Protein AF-A0A2G6IZE5-F1 (afdb_monomer)

Nearest PDB structures (foldseek):
  7wzb-assembly1_A  TM=4.794E-01  e=9.024E-01  Salmonella enterica subsp. enterica serovar Typhimurium str. LT2
  4ld0-assembly1_B  TM=4.954E-01  e=7.744E-01  Thermus thermophilus HB8
  6s16-assembly1_A  TM=3.828E-01  e=6.645E-01  Thermus thermophilus HB8
  5nnp-assembly2_E  TM=2.409E-01  e=1.939E+00  Thermochaetoides thermophila DSM 1495
  7kdt-assembly1_A  TM=2.427E-01  e=2.771E+00  Homo sapiens

pLDDT: mean 85.25, std 12.22, range [47.97, 98.69]

Secondary structure (DSSP, 8-state):
---TT--S---SHHHHHHHHHHHTT-----GGGHHHH-TTHHHHHH--PPPPPPSSEEEEE---EEEEETTEE--HHHHHHHTHHHHTSHHHHHHHHHHHHHT-HHHHHHHHHHHS-SSHHHHHHHHHHTTEEEEE--HHHHHHHHHHHHHHHSSEEEEEPP--B-TTS-B-HHHHHHHHHHHHHHHHHT-EEE-THHHHHHH-HHHHB-TT-TTS--B-HHHHHHHHHHHIIIIIHHHHHHHHHH-TTTHIIIIIHHHHHHHHHS--HHHHHHHHHHHHHHHHH-TT-HHHHHHHHHHHHHTT-HHHHHHHHHHHHHHS-HHHHHHH-TTGGG-TTHHHHHHHHHHHHTS-THHHHHHHH-

Solvent-accessible surface area (backbone atoms only — not comparable to full-atom values): 20352 Å² total; per-residue (Å²): 134,94,57,86,79,60,59,62,88,46,45,23,47,64,41,45,41,51,48,51,33,39,53,73,67,77,46,81,81,56,78,89,48,36,68,26,53,24,89,46,46,73,65,48,72,69,50,86,68,78,68,77,84,60,88,62,43,81,46,53,45,67,40,45,70,45,37,28,44,86,88,39,63,38,40,68,69,36,43,44,62,76,42,35,86,58,48,72,38,67,68,52,39,53,49,52,54,52,33,20,49,66,68,40,47,64,64,34,38,55,50,31,61,71,77,39,45,93,44,73,68,36,42,54,52,36,67,53,55,32,48,37,34,35,46,73,60,51,50,67,56,47,31,53,31,50,51,53,41,36,75,72,62,51,49,52,43,36,31,41,62,60,73,52,58,49,101,85,66,46,64,46,65,72,55,49,52,40,49,52,36,53,51,53,29,26,63,75,72,72,49,54,69,48,64,50,39,65,60,30,65,73,70,30,57,80,62,28,30,41,96,80,44,96,73,71,75,43,63,26,70,73,36,50,51,52,53,51,54,52,43,36,75,74,54,49,47,64,50,53,53,51,49,40,74,74,36,84,73,63,34,56,70,71,48,49,48,58,49,52,52,56,45,67,75,59,79,41,75,67,58,52,54,49,54,49,52,54,51,54,56,48,39,74,78,44,75,64,45,56,65,61,29,49,51,48,26,54,51,22,55,75,71,67,35,65,67,55,24,51,47,24,47,51,53,31,48,71,55,33,60,69,74,48,57,72,71,71,40,78,68,61,75,68,44,91,60,44,69,62,54,52,52,52,49,54,60,38,72,76,41,62,74,72,47,55,58,52,61,76,73,106

Foldseek 3Di:
DDCLQPQDADQALQLVLQSLCVLVVNDDDDPVQPLFNHPCVVVNVVPPDRRDADLEAEHEHEFQKFKDFPNHTGHPVSLCVVPVVQCVDVVSVVVLQVCLAVVPLPVLLVVLVVPQPPDPVSVVNSVRSSRMHIYGHALVNLLVSVVSCCVRRPHYEYEYEAQDADPVRHTPVRSVNSVVSNVVSCVVVVHHYDYCHVVCVVCDLPQQFPPPPPPSGHGDPVNVVVVVVVCCVRGVLVSLLVCCLVPPPCSCVVPLLVQLVVCLVPPDPVSLVSNVVSLVSVCVRVVLDLSSLVSQLSSCVSVVPVLSNLLSVLSNCVSDPVVCVVVVDPVCVVPPCNVVSVVVSVVQVVPDPVSSVVSNVD

Mean predicted aligned error: 9.71 Å

Radius of gyration: 27.82 Å; Cα contacts (8 Å, |Δi|>4): 388; chains: 1; bounding box: 70×45×81 Å

Structure (mmCIF, N/CA/C/O backbone):
data_AF-A0A2G6IZE5-F1
#
_entry.id   AF-A0A2G6IZE5-F1
#
loop_
_atom_site.group_PDB
_atom_site.id
_atom_site.type_symbol
_atom_site.label_atom_id
_atom_site.label_alt_id
_atom_site.label_comp_id
_atom_site.label_asym_id
_atom_site.label_entity_id
_atom_site.label_seq_id
_atom_site.pdbx_PDB_ins_code
_atom_site.Cartn_x
_atom_site.Cartn_y
_atom_site.Cartn_z
_atom_site.occupancy
_atom_site.B_iso_or_equiv
_atom_site.auth_seq_id
_atom_site.auth_comp_id
_atom_site.auth_asym_id
_atom_site.auth_atom_id
_atom_site.pdbx_PDB_model_num
ATOM 1 N N . MET A 1 1 ? 2.522 -1.160 12.644 1.00 73.12 1 MET A N 1
ATOM 2 C CA . MET A 1 1 ? 2.453 -1.726 11.278 1.00 73.12 1 MET A CA 1
ATOM 3 C C . MET A 1 1 ? 3.384 -2.936 11.186 1.00 73.12 1 MET A C 1
ATOM 5 O O . MET A 1 1 ? 4.518 -2.838 11.646 1.00 73.12 1 MET A O 1
ATOM 9 N N . ASN A 1 2 ? 2.915 -4.081 10.675 1.00 80.69 2 ASN A N 1
ATOM 10 C CA . ASN A 1 2 ? 3.736 -5.292 10.528 1.00 80.69 2 ASN A CA 1
ATOM 11 C C . ASN A 1 2 ? 4.605 -5.198 9.261 1.00 80.69 2 ASN A C 1
ATOM 13 O O . ASN A 1 2 ? 4.101 -5.348 8.156 1.00 80.69 2 ASN A O 1
ATOM 17 N N . MET A 1 3 ? 5.909 -4.956 9.427 1.00 84.56 3 MET A N 1
ATOM 18 C CA . MET A 1 3 ? 6.855 -4.787 8.310 1.00 84.56 3 MET A CA 1
ATOM 19 C C . MET A 1 3 ? 7.919 -5.891 8.233 1.00 84.56 3 MET A C 1
ATOM 21 O O . MET A 1 3 ? 8.857 -5.773 7.448 1.00 84.56 3 MET A O 1
ATOM 25 N N . LYS A 1 4 ? 7.815 -6.953 9.045 1.00 81.69 4 LYS A N 1
ATOM 26 C CA . LYS A 1 4 ? 8.909 -7.925 9.237 1.00 81.69 4 LYS A CA 1
ATOM 27 C C . L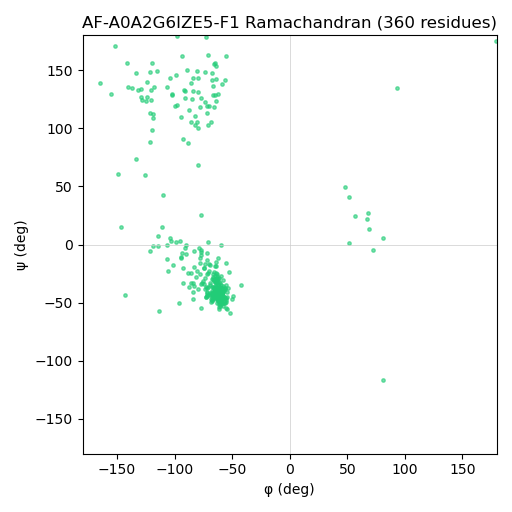YS A 1 4 ? 9.355 -8.603 7.941 1.00 81.69 4 LYS A C 1
ATOM 29 O O . LYS A 1 4 ? 10.548 -8.730 7.717 1.00 81.69 4 LYS A O 1
ATOM 34 N N . ARG A 1 5 ? 8.409 -8.989 7.078 1.00 84.94 5 ARG A N 1
ATOM 35 C CA . ARG A 1 5 ? 8.685 -9.677 5.802 1.00 84.94 5 ARG A CA 1
ATOM 36 C C . ARG A 1 5 ? 8.392 -8.840 4.559 1.00 84.94 5 ARG A C 1
ATOM 38 O O . ARG A 1 5 ? 8.340 -9.356 3.448 1.00 84.94 5 ARG A O 1
ATOM 45 N N . VAL A 1 6 ? 8.235 -7.532 4.726 1.00 87.81 6 VAL A N 1
ATOM 46 C CA . VAL A 1 6 ? 8.063 -6.608 3.604 1.00 87.81 6 VAL A CA 1
ATOM 47 C C . VAL A 1 6 ? 9.441 -6.264 3.041 1.00 87.81 6 VAL A C 1
ATOM 49 O O . VAL A 1 6 ? 10.221 -5.571 3.694 1.00 87.81 6 VAL A O 1
ATOM 52 N N . TYR A 1 7 ? 9.754 -6.739 1.828 1.00 86.19 7 TYR A N 1
ATOM 53 C CA . TYR A 1 7 ? 11.072 -6.498 1.229 1.00 86.19 7 TYR A CA 1
ATOM 54 C C . TYR A 1 7 ? 11.254 -5.103 0.641 1.00 86.19 7 TYR A C 1
ATOM 56 O O . TYR A 1 7 ? 12.383 -4.675 0.414 1.00 86.19 7 TYR A O 1
ATOM 64 N N . GLY A 1 8 ? 10.187 -4.355 0.419 1.00 83.31 8 GLY A N 1
ATOM 65 C CA . GLY A 1 8 ? 10.275 -2.993 -0.078 1.00 83.31 8 GLY A CA 1
ATOM 66 C C . GLY A 1 8 ? 8.897 -2.389 -0.262 1.00 83.31 8 GLY A C 1
ATOM 67 O O . GLY A 1 8 ? 7.883 -3.058 -0.078 1.00 83.31 8 GLY A O 1
ATOM 68 N N . TYR A 1 9 ? 8.873 -1.113 -0.626 1.00 83.44 9 TYR A N 1
ATOM 69 C CA . TYR A 1 9 ? 7.649 -0.458 -1.068 1.00 83.44 9 TYR A CA 1
ATOM 70 C C . TYR A 1 9 ? 7.359 -0.878 -2.502 1.00 83.44 9 TYR A C 1
ATOM 72 O O . TYR A 1 9 ? 8.233 -0.748 -3.359 1.00 83.44 9 TYR A O 1
ATOM 80 N N . SER A 1 10 ? 6.160 -1.392 -2.754 1.00 88.75 10 SER A N 1
ATOM 81 C CA . SER A 1 10 ? 5.686 -1.656 -4.110 1.00 88.75 10 SER A CA 1
ATOM 82 C C . SER A 1 10 ? 5.062 -0.386 -4.682 1.00 88.75 10 SER A C 1
ATOM 84 O O . SER A 1 10 ? 4.377 0.345 -3.976 1.00 88.75 10 SER A O 1
ATOM 86 N N . HIS A 1 11 ? 5.332 -0.104 -5.954 1.00 90.12 11 HIS A N 1
ATOM 87 C CA . HIS A 1 11 ? 4.756 1.044 -6.660 1.00 90.12 11 HIS A CA 1
ATOM 88 C C . HIS A 1 11 ? 3.666 0.618 -7.643 1.00 90.12 11 HIS A C 1
ATOM 90 O O . HIS A 1 11 ? 2.827 1.426 -8.038 1.00 90.12 11 HIS A O 1
ATOM 96 N N . THR A 1 12 ? 3.695 -0.638 -8.087 1.00 96.50 12 THR A N 1
ATOM 97 C CA . THR A 1 12 ? 2.746 -1.190 -9.058 1.00 96.50 12 THR A CA 1
ATOM 98 C C . THR A 1 12 ? 1.988 -2.365 -8.452 1.00 96.50 12 THR A C 1
ATOM 100 O O . THR A 1 12 ? 2.497 -3.055 -7.568 1.00 96.50 12 THR A O 1
ATOM 103 N N . SER A 1 13 ? 0.801 -2.648 -8.987 1.00 97.81 13 SER A N 1
ATOM 104 C CA . SER A 1 13 ? 0.007 -3.823 -8.609 1.00 97.81 13 SER A CA 1
ATOM 105 C C . SER A 1 13 ? 0.782 -5.141 -8.782 1.00 97.81 13 SER A C 1
ATOM 107 O O . SER A 1 13 ? 0.728 -6.011 -7.917 1.00 97.81 13 SER A O 1
ATOM 109 N N . ALA A 1 14 ? 1.588 -5.257 -9.841 1.00 97.69 14 ALA A N 1
ATOM 110 C CA . ALA A 1 14 ? 2.407 -6.440 -10.108 1.00 97.69 14 ALA A CA 1
ATOM 111 C C . ALA A 1 14 ? 3.528 -6.633 -9.071 1.00 97.69 14 ALA A C 1
ATOM 113 O O . ALA A 1 14 ? 3.776 -7.755 -8.631 1.00 97.69 14 ALA A O 1
ATOM 114 N N . GLU A 1 15 ? 4.178 -5.546 -8.635 1.00 96.94 15 GLU A N 1
ATOM 115 C CA . GLU A 1 15 ? 5.160 -5.601 -7.543 1.00 96.94 15 GLU A CA 1
ATOM 116 C C . GLU A 1 15 ? 4.506 -6.054 -6.231 1.00 96.94 15 GLU A C 1
ATOM 118 O O . GLU A 1 15 ? 5.091 -6.866 -5.510 1.00 96.94 15 GLU A O 1
ATOM 123 N N . ALA A 1 16 ? 3.289 -5.578 -5.943 1.00 97.19 16 ALA A N 1
ATOM 124 C CA . ALA A 1 16 ? 2.530 -5.993 -4.767 1.00 97.19 16 ALA A CA 1
ATOM 125 C C . ALA A 1 16 ? 2.165 -7.486 -4.822 1.00 97.19 16 ALA A C 1
ATOM 127 O O . ALA A 1 16 ? 2.356 -8.203 -3.841 1.00 97.19 16 ALA A O 1
ATOM 128 N N . VAL A 1 17 ? 1.720 -7.992 -5.979 1.00 98.00 17 VAL A N 1
ATOM 129 C CA . VAL A 1 17 ? 1.449 -9.426 -6.186 1.00 98.00 17 VAL A CA 1
ATOM 130 C C . VAL A 1 17 ? 2.714 -10.266 -6.005 1.00 98.00 17 VAL A C 1
ATOM 132 O O . VAL A 1 17 ? 2.678 -11.314 -5.360 1.00 98.00 17 VAL A O 1
ATOM 135 N N . GLN A 1 18 ? 3.851 -9.823 -6.548 1.00 96.75 18 GLN A N 1
ATOM 136 C CA . GLN A 1 18 ? 5.129 -10.507 -6.342 1.00 96.75 18 GLN A CA 1
ATOM 137 C C . GLN A 1 18 ? 5.500 -10.558 -4.855 1.00 96.75 18 GLN A C 1
ATOM 139 O O . GLN A 1 18 ? 5.961 -11.591 -4.366 1.00 96.75 18 GLN A O 1
ATOM 144 N N . GLN A 1 19 ? 5.249 -9.472 -4.124 1.00 94.69 19 GLN A N 1
ATOM 145 C CA . GLN A 1 19 ? 5.498 -9.421 -2.694 1.00 94.69 19 GLN A CA 1
ATOM 146 C C . GLN A 1 19 ? 4.568 -10.345 -1.907 1.00 94.69 19 GLN A C 1
ATOM 148 O O . GLN A 1 19 ? 5.046 -11.067 -1.039 1.00 94.69 19 GLN A O 1
ATOM 153 N N . MET A 1 20 ? 3.280 -10.409 -2.243 1.00 95.94 20 MET A N 1
ATOM 154 C CA . MET A 1 20 ? 2.357 -11.402 -1.685 1.00 95.94 20 MET A CA 1
ATOM 155 C C . MET A 1 20 ? 2.865 -12.833 -1.917 1.00 95.94 20 MET A C 1
ATOM 157 O O . MET A 1 20 ? 2.926 -13.630 -0.983 1.00 95.94 20 MET A O 1
ATOM 161 N N . ASN A 1 21 ? 3.310 -13.156 -3.135 1.00 95.12 21 ASN A N 1
ATOM 162 C CA . ASN A 1 21 ? 3.858 -14.483 -3.430 1.00 95.12 21 ASN A CA 1
ATOM 163 C C . ASN A 1 21 ? 5.117 -14.782 -2.596 1.00 95.12 21 ASN A C 1
ATOM 165 O O . ASN A 1 21 ? 5.313 -15.921 -2.167 1.00 95.12 21 ASN A O 1
ATOM 169 N N . PHE A 1 22 ? 5.951 -13.772 -2.321 1.00 92.50 22 PHE A N 1
ATOM 170 C CA . PHE A 1 22 ? 7.082 -13.902 -1.398 1.00 92.50 22 PHE A CA 1
ATOM 171 C C . PHE A 1 22 ? 6.632 -14.166 0.044 1.00 92.50 22 PHE A C 1
ATOM 173 O O . PHE A 1 22 ? 7.201 -15.041 0.701 1.00 92.50 22 PHE A O 1
ATOM 180 N N . LEU A 1 23 ? 5.614 -13.449 0.533 1.00 91.44 23 LEU A N 1
ATOM 181 C CA . LEU A 1 23 ? 5.051 -13.667 1.870 1.00 91.44 23 LEU A CA 1
ATOM 182 C C . LEU A 1 23 ? 4.532 -15.104 2.025 1.00 91.44 23 LEU A C 1
ATOM 184 O O . LEU A 1 23 ? 4.768 -15.726 3.056 1.00 91.44 23 LEU A O 1
ATOM 188 N N . HIS A 1 24 ? 3.927 -15.663 0.973 1.00 91.12 24 HIS A N 1
ATOM 189 C CA . HIS A 1 24 ? 3.476 -17.059 0.927 1.00 91.12 24 HIS A CA 1
ATOM 190 C C . HIS A 1 24 ? 4.585 -18.085 0.649 1.00 91.12 24 HIS A C 1
ATOM 192 O O . HIS A 1 24 ? 4.308 -19.279 0.584 1.00 91.12 24 HIS A O 1
ATOM 198 N N . GLY A 1 25 ? 5.830 -17.657 0.419 1.00 89.94 25 GLY A N 1
ATOM 199 C CA . GLY A 1 25 ? 6.934 -18.557 0.067 1.00 89.94 25 GLY A CA 1
ATOM 200 C C . GLY A 1 25 ? 6.820 -19.205 -1.321 1.00 89.94 25 GLY A C 1
ATOM 201 O O . GLY A 1 25 ? 7.566 -20.131 -1.626 1.00 89.94 25 GLY A O 1
ATOM 202 N N . THR A 1 26 ? 5.917 -18.722 -2.179 1.00 92.12 26 THR A N 1
ATOM 203 C CA . THR A 1 26 ? 5.712 -19.231 -3.552 1.00 92.12 26 THR A CA 1
ATOM 204 C C . THR A 1 26 ? 6.577 -18.518 -4.590 1.00 92.12 26 THR A C 1
ATOM 206 O O . THR A 1 26 ? 6.654 -18.947 -5.740 1.00 92.12 26 THR A O 1
ATOM 209 N N . PHE A 1 27 ? 7.262 -17.446 -4.189 1.00 91.38 27 PHE A N 1
ATOM 210 C CA . PHE A 1 27 ? 8.210 -16.721 -5.023 1.00 91.38 27 PHE A CA 1
ATOM 211 C C . PHE A 1 27 ? 9.585 -16.645 -4.361 1.00 91.38 27 PHE A C 1
ATOM 213 O O . PHE A 1 27 ? 9.725 -16.170 -3.232 1.00 91.38 27 PHE A O 1
ATOM 220 N N . LYS A 1 28 ? 10.608 -17.061 -5.115 1.00 88.12 28 LYS A N 1
ATOM 221 C CA . LYS A 1 28 ? 12.018 -16.836 -4.806 1.00 88.12 28 LYS A CA 1
ATOM 222 C C . LYS A 1 28 ? 12.650 -16.068 -5.976 1.00 88.12 28 LYS A C 1
ATOM 224 O O . LYS A 1 28 ? 12.727 -16.623 -7.073 1.00 88.12 28 LYS A O 1
ATOM 229 N N . PRO A 1 29 ? 13.075 -14.814 -5.777 1.00 84.81 29 PRO A N 1
ATOM 230 C CA . PRO A 1 29 ? 13.715 -14.032 -6.820 1.00 84.81 29 PRO A CA 1
ATOM 231 C C . PRO A 1 29 ? 15.065 -14.619 -7.220 1.00 84.81 29 PRO A C 1
ATOM 233 O O . PRO A 1 29 ? 15.732 -15.301 -6.436 1.00 84.81 29 PRO A O 1
ATOM 236 N N . ASN A 1 30 ? 15.466 -14.314 -8.450 1.00 89.50 30 ASN A N 1
ATOM 237 C CA . ASN A 1 30 ? 16.796 -14.637 -8.949 1.00 89.50 30 ASN A CA 1
ATOM 238 C C . ASN A 1 30 ? 17.851 -13.820 -8.175 1.00 89.50 30 ASN A C 1
ATOM 240 O O . ASN A 1 30 ? 17.656 -12.625 -7.939 1.00 89.50 30 ASN A O 1
ATOM 244 N N . GLU A 1 31 ? 18.961 -14.459 -7.787 1.00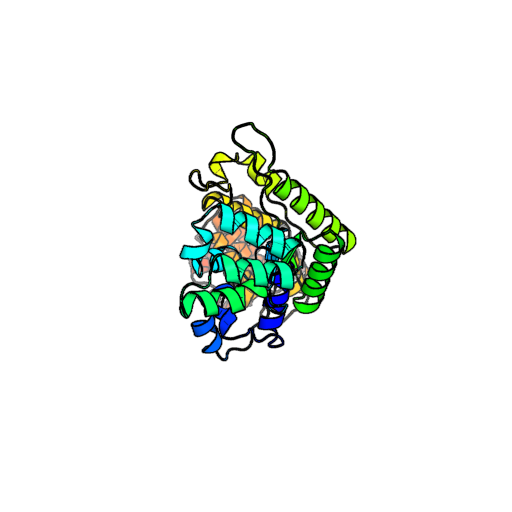 87.81 31 GLU A N 1
ATOM 245 C CA . GLU A 1 31 ? 20.047 -13.840 -7.015 1.00 87.81 31 GLU A CA 1
ATOM 246 C C . GLU A 1 31 ? 20.617 -12.589 -7.700 1.00 87.81 31 GLU A C 1
ATOM 248 O O . GLU A 1 31 ? 20.863 -11.578 -7.036 1.00 87.81 31 GLU A O 1
ATOM 253 N N . ASP A 1 32 ? 20.719 -12.606 -9.031 1.00 87.50 32 ASP A N 1
ATOM 254 C CA . ASP A 1 32 ? 21.217 -11.471 -9.816 1.00 87.50 32 ASP A CA 1
ATOM 255 C C . ASP A 1 32 ? 20.247 -10.277 -9.825 1.00 87.50 32 ASP A C 1
ATOM 257 O O . ASP A 1 32 ? 20.655 -9.129 -10.025 1.00 87.50 32 ASP A O 1
ATOM 261 N N . LEU A 1 33 ? 18.956 -10.525 -9.575 1.00 91.75 33 LEU A N 1
ATOM 262 C CA . LEU A 1 33 ? 17.903 -9.506 -9.576 1.00 91.75 33 LEU A CA 1
ATOM 263 C C . LEU A 1 33 ? 17.623 -8.936 -8.186 1.00 91.75 33 LEU A C 1
ATOM 265 O O . LEU A 1 33 ? 16.960 -7.904 -8.078 1.00 91.75 33 LEU A O 1
ATOM 269 N N . LEU A 1 34 ? 18.161 -9.537 -7.120 1.00 90.19 34 LEU A N 1
ATOM 270 C CA . LEU A 1 34 ? 17.954 -9.072 -5.744 1.00 90.19 34 LEU A CA 1
ATOM 271 C C . LEU A 1 34 ? 18.229 -7.578 -5.561 1.00 90.19 34 LEU A C 1
ATOM 273 O O . LEU A 1 34 ? 17.358 -6.895 -5.017 1.00 90.19 34 LEU A O 1
ATOM 277 N N . PRO A 1 35 ? 19.348 -7.014 -6.066 1.00 90.19 35 PRO A N 1
ATOM 278 C CA . PRO A 1 35 ? 19.626 -5.588 -5.901 1.00 90.19 35 PRO A CA 1
ATOM 279 C C . PRO A 1 35 ? 18.614 -4.680 -6.611 1.00 90.19 35 PRO A C 1
ATOM 281 O O . PRO A 1 35 ? 18.545 -3.489 -6.305 1.00 90.19 35 PRO A O 1
ATOM 284 N N . LEU A 1 36 ? 17.863 -5.227 -7.573 1.00 93.06 36 LEU A N 1
ATOM 285 C CA . LEU A 1 36 ? 16.845 -4.534 -8.361 1.00 93.06 36 LEU A CA 1
ATOM 286 C C . LEU A 1 36 ? 15.443 -4.664 -7.749 1.00 93.06 36 LEU A C 1
ATOM 288 O O . LEU A 1 36 ? 14.573 -3.853 -8.054 1.00 93.06 36 LEU A O 1
ATOM 292 N N . ILE A 1 37 ? 15.226 -5.661 -6.889 1.00 91.88 37 ILE A N 1
ATOM 293 C CA . ILE A 1 37 ? 13.950 -5.917 -6.208 1.00 91.88 37 ILE A CA 1
ATOM 294 C C . ILE A 1 37 ? 13.954 -5.295 -4.812 1.00 91.88 37 ILE A C 1
ATOM 296 O O . ILE A 1 37 ? 13.026 -4.576 -4.454 1.00 91.88 37 ILE A O 1
ATOM 300 N N . SER A 1 38 ? 14.998 -5.553 -4.018 1.00 88.50 38 SER A N 1
ATOM 301 C CA . SER A 1 38 ? 15.085 -5.080 -2.639 1.00 88.50 38 SER A CA 1
ATOM 302 C C . SER A 1 38 ? 16.530 -4.960 -2.140 1.00 88.50 38 SER A C 1
ATOM 304 O O . SER A 1 38 ? 17.272 -5.943 -2.156 1.00 88.50 38 SER A O 1
ATOM 306 N N . PRO A 1 39 ? 16.927 -3.812 -1.558 1.00 80.00 39 PRO A N 1
ATOM 307 C CA . PRO A 1 39 ? 18.208 -3.685 -0.869 1.00 80.00 39 PRO A CA 1
ATOM 308 C C . PRO A 1 39 ? 18.251 -4.467 0.453 1.00 80.00 39 PRO A C 1
ATOM 310 O O . PRO A 1 39 ? 19.335 -4.702 0.975 1.00 80.00 39 PRO A O 1
ATOM 313 N N . ARG A 1 40 ? 17.095 -4.867 1.000 1.00 79.50 40 ARG A N 1
ATOM 314 C CA . ARG A 1 40 ? 16.964 -5.557 2.294 1.00 79.50 40 ARG A CA 1
ATOM 315 C C . ARG A 1 40 ? 16.907 -7.074 2.165 1.00 79.50 40 ARG A C 1
ATOM 317 O O . ARG A 1 40 ? 16.743 -7.770 3.161 1.00 79.50 40 ARG A O 1
ATOM 324 N N . TRP A 1 41 ? 17.041 -7.602 0.950 1.00 79.31 41 TRP A N 1
ATOM 325 C CA . TRP A 1 41 ? 16.856 -9.026 0.699 1.00 79.31 41 TRP A CA 1
ATOM 326 C C . TRP A 1 41 ? 17.731 -9.923 1.586 1.00 79.31 41 TRP A C 1
ATOM 328 O O . TRP A 1 41 ? 17.259 -10.934 2.096 1.00 79.31 41 TRP A O 1
ATOM 338 N N . GLN A 1 42 ? 18.995 -9.546 1.805 1.00 74.00 42 GLN A N 1
ATOM 339 C CA . GLN A 1 42 ? 19.918 -10.334 2.629 1.00 74.00 42 GLN A CA 1
ATOM 340 C C . GLN A 1 42 ? 19.449 -10.458 4.084 1.00 74.00 42 GLN A C 1
ATOM 342 O O . GLN A 1 42 ? 19.553 -11.540 4.654 1.00 74.00 42 GLN A O 1
ATOM 347 N N . GLU A 1 43 ? 18.902 -9.386 4.662 1.00 76.00 43 GLU A N 1
ATOM 348 C CA . GLU A 1 43 ? 18.340 -9.394 6.020 1.00 76.00 43 GLU A CA 1
ATOM 349 C C . GLU A 1 43 ? 17.120 -10.320 6.095 1.00 76.00 43 GLU A C 1
ATOM 351 O O . GLU A 1 43 ? 16.979 -11.107 7.026 1.00 76.00 43 GLU A O 1
ATOM 356 N N . LEU A 1 44 ? 16.264 -10.264 5.075 1.00 75.00 44 LEU A N 1
ATOM 357 C CA . LEU A 1 44 ? 14.996 -10.992 5.032 1.00 75.00 44 LEU A CA 1
ATOM 358 C C . LEU A 1 44 ? 15.175 -12.482 4.766 1.00 75.00 44 LEU A C 1
ATOM 360 O O . LEU A 1 44 ? 14.434 -13.289 5.306 1.00 75.00 44 LEU A O 1
ATOM 364 N N . ASN A 1 45 ? 16.170 -12.859 3.964 1.00 69.50 45 ASN A N 1
ATOM 365 C CA . ASN A 1 45 ? 16.470 -14.262 3.688 1.00 69.50 45 ASN A CA 1
ATOM 366 C C . ASN A 1 45 ? 17.152 -14.967 4.876 1.00 69.50 45 ASN A C 1
ATOM 368 O O . ASN A 1 45 ? 17.149 -16.190 4.951 1.00 69.50 45 ASN A O 1
ATOM 372 N N . GLN A 1 46 ? 17.760 -14.211 5.797 1.00 66.38 46 GLN A N 1
ATOM 373 C CA . GLN A 1 46 ? 18.310 -14.758 7.044 1.00 66.38 46 GLN A CA 1
ATOM 374 C C . GLN A 1 46 ? 17.228 -14.962 8.111 1.00 66.38 46 GLN A C 1
ATOM 376 O O . GLN A 1 46 ? 17.396 -15.784 9.012 1.00 66.38 46 GLN A O 1
ATOM 381 N N . GLN A 1 47 ? 16.116 -14.233 8.004 1.00 66.81 47 GLN A N 1
ATOM 382 C CA . GLN A 1 47 ? 14.943 -14.419 8.845 1.00 66.81 47 GLN A CA 1
ATOM 383 C C . GLN A 1 47 ? 14.145 -15.610 8.316 1.00 66.81 47 GLN A C 1
ATOM 385 O O . GLN A 1 47 ? 13.384 -15.499 7.361 1.00 66.81 47 GLN A O 1
ATOM 390 N N . ASN A 1 48 ? 14.310 -16.767 8.955 1.00 62.50 48 ASN A N 1
ATOM 391 C CA . ASN A 1 48 ? 13.555 -17.981 8.634 1.00 62.50 48 ASN A CA 1
ATOM 392 C C . ASN A 1 48 ? 12.118 -17.945 9.200 1.00 62.50 48 ASN A C 1
ATOM 394 O O . ASN A 1 48 ? 11.538 -18.985 9.504 1.00 62.50 48 ASN A O 1
ATOM 398 N N . ASP A 1 49 ? 11.575 -16.744 9.403 1.00 69.75 49 ASP A N 1
ATOM 399 C CA . ASP A 1 49 ? 10.277 -16.529 10.024 1.00 69.75 49 ASP A CA 1
ATOM 400 C C . ASP A 1 49 ? 9.174 -16.782 8.988 1.00 69.75 49 ASP A C 1
ATOM 402 O O . ASP A 1 49 ? 9.196 -16.254 7.870 1.00 69.75 49 ASP A O 1
ATOM 406 N N . GLU A 1 50 ? 8.168 -17.572 9.351 1.00 79.56 50 GLU A N 1
ATOM 407 C CA . GLU A 1 50 ? 6.927 -17.625 8.582 1.00 79.56 50 GLU A CA 1
ATOM 408 C C . GLU A 1 50 ? 6.230 -16.260 8.643 1.00 79.56 50 GLU A C 1
ATOM 410 O O . GLU A 1 50 ? 6.268 -15.556 9.657 1.00 79.56 50 GLU A O 1
ATOM 415 N N . HIS A 1 51 ? 5.622 -15.844 7.529 1.00 86.44 51 HIS A N 1
ATOM 416 C CA . HIS A 1 51 ? 4.857 -14.602 7.514 1.00 86.44 51 HIS A CA 1
ATOM 417 C C . HIS A 1 51 ? 3.641 -14.748 8.427 1.00 86.44 51 HIS A C 1
ATOM 419 O O . HIS A 1 51 ? 2.780 -15.587 8.183 1.00 86.44 51 HIS A O 1
ATOM 425 N N . THR A 1 52 ? 3.565 -13.923 9.471 1.00 86.31 52 THR A N 1
ATOM 426 C CA . THR A 1 52 ? 2.360 -13.811 10.296 1.00 86.31 52 THR A CA 1
ATOM 427 C C . THR A 1 52 ? 1.340 -12.946 9.558 1.00 86.31 52 THR A C 1
ATOM 429 O O . THR A 1 52 ? 1.644 -11.769 9.319 1.00 86.31 52 THR A O 1
ATOM 432 N N . PRO A 1 53 ? 0.152 -13.479 9.212 1.00 87.25 53 PRO A N 1
ATOM 433 C CA . PRO A 1 53 ? -0.871 -12.701 8.534 1.00 87.25 53 PRO A CA 1
ATOM 434 C C . PRO A 1 53 ? -1.243 -11.439 9.313 1.00 87.25 53 PRO A C 1
ATOM 436 O O . PRO A 1 53 ? -1.297 -11.447 10.543 1.00 87.25 53 PRO A O 1
ATOM 439 N N . SER A 1 54 ? -1.470 -10.349 8.589 1.00 87.69 54 SER A N 1
ATOM 440 C CA . SER A 1 54 ? -2.033 -9.123 9.150 1.00 87.69 54 SER A CA 1
ATOM 441 C C . SER A 1 54 ? -3.554 -9.157 9.078 1.00 87.69 54 SER A C 1
ATOM 443 O O . SER A 1 54 ? -4.104 -9.736 8.147 1.00 87.69 54 SER A O 1
ATOM 445 N N . ASP A 1 55 ? -4.213 -8.493 10.030 1.00 84.38 55 ASP A N 1
ATOM 446 C CA . ASP A 1 55 ? -5.674 -8.337 10.023 1.00 84.38 55 ASP A CA 1
ATOM 447 C C . ASP A 1 55 ? -6.142 -7.488 8.830 1.00 84.38 55 ASP A C 1
ATOM 449 O O . ASP A 1 55 ? -7.222 -7.707 8.298 1.00 84.38 55 ASP A O 1
ATOM 453 N N . VAL A 1 56 ? -5.304 -6.536 8.394 1.00 89.06 56 VAL A N 1
ATOM 454 C CA . VAL A 1 56 ? -5.499 -5.710 7.194 1.00 89.06 56 VAL A CA 1
ATOM 455 C C . VAL A 1 56 ? -4.164 -5.515 6.488 1.00 89.06 56 VAL A C 1
ATOM 457 O O . VAL A 1 56 ? -3.159 -5.179 7.124 1.00 89.06 56 VAL A O 1
ATOM 460 N N . TYR A 1 57 ? -4.159 -5.652 5.166 1.00 93.00 57 TYR A N 1
ATOM 461 C CA . TYR A 1 57 ? -3.041 -5.254 4.316 1.00 93.00 57 TYR A CA 1
ATOM 462 C C . TYR A 1 57 ? -3.352 -3.935 3.625 1.00 93.00 57 TYR A C 1
ATOM 464 O O . TYR A 1 57 ? -4.392 -3.784 2.989 1.00 93.00 57 TYR A O 1
ATOM 472 N N . VAL A 1 58 ? -2.425 -2.984 3.708 1.00 94.06 58 VAL A N 1
ATOM 473 C CA . VAL A 1 58 ? -2.513 -1.734 2.950 1.00 94.06 58 VAL A CA 1
ATOM 474 C C . VAL A 1 58 ? -1.614 -1.847 1.728 1.00 94.06 58 VAL A C 1
ATOM 476 O O . VAL A 1 58 ? -0.405 -2.047 1.864 1.00 94.06 58 VAL A O 1
ATOM 479 N N . VAL A 1 59 ? -2.206 -1.735 0.539 1.00 95.81 59 VAL A N 1
ATOM 480 C CA . VAL A 1 59 ? -1.493 -1.848 -0.737 1.00 95.81 59 VAL A CA 1
ATOM 481 C C . VAL A 1 59 ? -1.618 -0.546 -1.511 1.00 95.81 59 VAL A C 1
ATOM 483 O O . VAL A 1 59 ? -2.692 -0.196 -2.001 1.00 95.81 59 VAL A O 1
ATOM 486 N N . GLU A 1 60 ? -0.500 0.157 -1.662 1.00 95.31 60 GLU A N 1
ATOM 487 C CA . GLU A 1 60 ? -0.432 1.343 -2.507 1.00 95.31 60 GLU A CA 1
ATOM 488 C C . GLU A 1 60 ? -0.189 0.961 -3.977 1.00 95.31 60 GLU A C 1
ATOM 490 O O . GLU A 1 60 ? 0.707 0.181 -4.298 1.00 95.31 60 GLU A O 1
ATOM 495 N N . ILE A 1 61 ? -0.971 1.546 -4.889 1.00 96.81 61 ILE A N 1
ATOM 496 C CA . ILE A 1 61 ? -0.755 1.464 -6.338 1.00 96.81 61 ILE A CA 1
ATOM 497 C C . ILE A 1 61 ? -0.555 2.890 -6.865 1.00 96.81 61 ILE A C 1
ATOM 499 O O . ILE A 1 61 ? -1.512 3.630 -7.106 1.00 96.81 61 ILE A O 1
ATOM 503 N N . CYS A 1 62 ? 0.707 3.285 -7.051 1.00 93.25 62 CYS A N 1
ATOM 504 C CA . CYS A 1 62 ? 1.097 4.660 -7.392 1.00 93.25 62 CYS A CA 1
ATOM 505 C C . CYS A 1 62 ? 1.832 4.803 -8.738 1.00 93.25 62 CYS A C 1
ATOM 507 O O . CYS A 1 62 ? 2.125 5.919 -9.173 1.00 93.25 62 CYS A O 1
ATOM 509 N N . SER A 1 63 ? 2.074 3.698 -9.449 1.00 94.25 63 SER A N 1
ATOM 510 C CA . SER A 1 63 ? 2.656 3.669 -10.791 1.00 94.25 63 SER A CA 1
ATOM 511 C C . SER A 1 63 ? 1.934 2.683 -11.715 1.00 94.25 63 SER A C 1
ATOM 513 O O . SER A 1 63 ? 1.701 1.526 -11.372 1.00 94.25 63 SER A O 1
ATOM 515 N N . ALA A 1 64 ? 1.651 3.129 -12.943 1.00 95.06 64 ALA A N 1
ATOM 516 C CA . ALA A 1 64 ? 1.226 2.258 -14.041 1.00 95.06 64 ALA A CA 1
ATOM 517 C C . ALA A 1 64 ? 2.422 1.592 -14.743 1.00 95.06 64 ALA A C 1
ATOM 519 O O . ALA A 1 64 ? 2.263 0.603 -15.456 1.00 95.06 64 ALA A O 1
ATOM 520 N N . LYS A 1 65 ? 3.632 2.135 -14.576 1.00 95.12 65 LYS A N 1
ATOM 521 C CA . LYS A 1 65 ? 4.821 1.692 -15.302 1.00 95.12 65 LYS A CA 1
ATOM 522 C C . LYS A 1 65 ? 5.417 0.468 -14.617 1.00 95.12 65 LYS A C 1
ATOM 524 O O . LYS A 1 65 ? 6.094 0.601 -13.603 1.00 95.12 65 LYS A O 1
ATOM 529 N N . GLN A 1 66 ? 5.182 -0.701 -15.200 1.00 95.75 66 GLN A N 1
ATOM 530 C CA . GLN A 1 66 ? 5.726 -1.977 -14.748 1.00 95.75 66 GLN A CA 1
ATOM 531 C C . GLN A 1 66 ? 7.039 -2.264 -15.475 1.00 95.75 66 GLN A C 1
ATOM 533 O O . GLN A 1 66 ? 7.103 -2.138 -16.700 1.00 95.75 66 GLN A O 1
ATOM 538 N N . ALA A 1 67 ? 8.067 -2.665 -14.732 1.00 96.00 67 ALA A N 1
ATOM 539 C CA . ALA A 1 67 ? 9.334 -3.132 -15.277 1.00 96.00 67 ALA A CA 1
ATOM 540 C C . ALA A 1 67 ? 9.592 -4.566 -14.821 1.00 96.00 67 ALA A C 1
ATOM 542 O O . ALA A 1 67 ? 9.441 -4.876 -13.640 1.00 96.00 67 ALA A O 1
ATOM 543 N N . THR A 1 68 ? 9.977 -5.433 -15.754 1.00 96.75 68 THR A N 1
ATOM 544 C CA . THR A 1 68 ? 10.293 -6.832 -15.458 1.00 96.75 68 THR A CA 1
ATOM 545 C C . THR A 1 68 ? 11.594 -7.263 -16.109 1.00 96.75 68 THR A C 1
ATOM 547 O O . THR A 1 68 ? 11.903 -6.823 -17.215 1.00 96.75 68 THR A O 1
ATOM 550 N N . ILE A 1 69 ? 12.313 -8.164 -15.448 1.00 95.62 69 ILE A N 1
ATOM 551 C CA . ILE A 1 69 ? 13.460 -8.896 -15.992 1.00 95.62 69 ILE A CA 1
ATOM 552 C C . ILE A 1 69 ? 13.204 -10.375 -15.715 1.00 95.62 69 ILE A C 1
ATOM 554 O O . ILE A 1 69 ? 12.886 -10.726 -14.582 1.00 95.62 69 ILE A O 1
ATOM 558 N N . ASP A 1 70 ? 13.267 -11.214 -16.751 1.00 92.38 70 ASP A N 1
ATOM 559 C CA . ASP A 1 70 ? 12.953 -12.651 -16.656 1.00 92.38 70 ASP A CA 1
ATOM 560 C C . ASP A 1 70 ? 11.584 -12.927 -15.990 1.00 92.38 70 ASP A C 1
ATOM 562 O O . ASP A 1 70 ? 11.419 -13.760 -15.103 1.00 92.38 70 ASP A O 1
ATOM 566 N N . GLY A 1 71 ? 10.586 -12.107 -16.340 1.00 93.25 71 GLY A N 1
ATOM 567 C CA . GLY A 1 71 ? 9.237 -12.173 -15.767 1.00 93.25 71 GLY A CA 1
ATOM 568 C C . GLY A 1 71 ? 9.102 -11.680 -14.317 1.00 93.25 71 GLY A C 1
ATOM 569 O O . GLY A 1 71 ? 7.976 -11.580 -13.834 1.00 93.25 71 GLY A O 1
ATOM 570 N N . GLN A 1 72 ? 10.194 -11.321 -13.634 1.00 95.69 72 GLN A N 1
ATOM 571 C CA . GLN A 1 72 ? 10.178 -10.809 -12.258 1.00 95.69 72 GLN A CA 1
ATOM 572 C C . GLN A 1 72 ? 10.074 -9.284 -12.249 1.00 95.69 72 GLN A C 1
ATOM 574 O O . GLN A 1 72 ? 10.821 -8.605 -12.954 1.00 95.69 72 GLN A O 1
ATOM 579 N N . SER A 1 73 ? 9.164 -8.730 -11.448 1.00 96.25 73 SER A N 1
ATOM 580 C CA . SER A 1 73 ? 9.024 -7.286 -11.260 1.00 96.25 73 SER A CA 1
ATOM 581 C C . SER A 1 73 ? 10.251 -6.708 -10.560 1.00 96.25 73 SER A C 1
ATOM 583 O O . SER A 1 73 ? 10.643 -7.183 -9.493 1.00 96.25 73 SER A O 1
ATOM 585 N N . VAL A 1 74 ? 10.825 -5.656 -11.146 1.00 95.31 74 VAL A N 1
ATOM 586 C CA . VAL A 1 74 ? 11.985 -4.923 -10.620 1.00 95.31 74 VAL A CA 1
ATOM 587 C C . VAL A 1 74 ? 11.637 -3.456 -10.397 1.00 95.31 74 VAL A C 1
ATOM 589 O O . VAL A 1 74 ? 10.858 -2.871 -11.150 1.00 95.31 74 VAL A O 1
ATOM 592 N N . GLN A 1 75 ? 12.260 -2.830 -9.400 1.00 93.38 75 GLN A N 1
ATOM 593 C CA . GLN A 1 75 ? 11.994 -1.433 -9.084 1.00 93.38 75 GLN A CA 1
ATOM 594 C C . GLN A 1 75 ? 12.834 -0.501 -9.960 1.00 93.38 75 GLN A C 1
ATOM 596 O O . GLN A 1 75 ? 14.066 -0.571 -9.992 1.00 93.38 75 GLN A O 1
ATOM 601 N N . LEU A 1 76 ? 12.174 0.426 -10.659 1.00 92.06 76 LEU A N 1
ATOM 602 C CA . LEU A 1 76 ? 12.830 1.341 -11.601 1.00 92.06 76 LEU A CA 1
ATOM 603 C C . LEU A 1 76 ? 13.897 2.234 -10.950 1.00 92.06 76 LEU A C 1
ATOM 605 O O . LEU A 1 76 ? 14.928 2.513 -11.563 1.00 92.06 76 LEU A O 1
ATOM 609 N N . ASN A 1 77 ? 13.672 2.684 -9.717 1.00 90.56 77 ASN A N 1
ATOM 610 C CA . ASN A 1 77 ? 14.646 3.468 -8.954 1.00 90.56 77 ASN A CA 1
ATOM 611 C C . ASN A 1 77 ? 15.912 2.646 -8.641 1.00 90.56 77 ASN A C 1
ATOM 613 O O . ASN A 1 77 ? 17.023 3.164 -8.757 1.00 90.56 77 ASN A O 1
ATOM 617 N N . TYR A 1 78 ? 15.771 1.366 -8.294 1.00 93.31 78 TYR A N 1
ATOM 618 C CA . TYR A 1 78 ? 16.896 0.473 -8.023 1.00 93.31 78 TYR A CA 1
ATOM 619 C C . TYR A 1 78 ? 17.621 0.072 -9.302 1.00 93.31 78 TYR A C 1
ATOM 621 O O . TYR A 1 78 ? 18.850 0.091 -9.309 1.00 93.31 78 TYR A O 1
ATOM 629 N N . LEU A 1 79 ? 16.890 -0.157 -10.396 1.00 94.81 79 LEU A N 1
ATOM 630 C CA . LEU A 1 79 ? 17.451 -0.339 -11.735 1.00 94.81 79 LEU A CA 1
ATOM 631 C C . LEU A 1 79 ? 18.343 0.844 -12.126 1.00 94.81 79 LEU A C 1
ATOM 633 O O . LEU A 1 79 ? 19.533 0.670 -12.394 1.00 94.81 79 LEU A O 1
ATOM 637 N N . LYS A 1 80 ? 17.802 2.067 -12.073 1.00 94.38 80 LYS A N 1
ATOM 638 C CA . LYS A 1 80 ? 18.558 3.285 -12.397 1.00 94.38 80 LYS A CA 1
ATOM 639 C C . LYS A 1 80 ? 19.749 3.500 -11.467 1.00 94.38 80 LYS A C 1
ATOM 641 O O . LYS A 1 80 ? 20.804 3.941 -11.910 1.00 94.38 80 LYS A O 1
ATOM 646 N N . ARG A 1 81 ? 19.609 3.175 -10.179 1.00 93.50 81 ARG A N 1
ATOM 647 C CA . ARG A 1 81 ? 20.701 3.286 -9.204 1.00 93.50 81 ARG A CA 1
ATOM 648 C C . ARG A 1 81 ? 21.812 2.265 -9.457 1.00 93.50 81 ARG A C 1
ATOM 650 O O . ARG A 1 81 ? 22.977 2.631 -9.334 1.00 93.50 81 ARG A O 1
ATOM 657 N N . ARG A 1 82 ? 21.469 1.014 -9.783 1.00 93.62 82 ARG A N 1
ATOM 658 C CA . ARG A 1 82 ? 22.424 -0.085 -10.009 1.00 93.62 82 ARG A CA 1
ATOM 659 C C . ARG A 1 82 ? 23.218 0.092 -11.299 1.00 93.62 82 ARG A C 1
ATOM 661 O O . ARG A 1 82 ? 24.403 -0.234 -11.311 1.00 93.62 82 ARG A O 1
ATOM 668 N N . TYR A 1 83 ? 22.587 0.625 -12.342 1.00 95.56 83 TYR A N 1
ATOM 669 C CA . TYR A 1 83 ? 23.207 0.893 -13.643 1.00 95.56 83 TYR A CA 1
ATOM 670 C C . TYR A 1 83 ? 23.361 2.401 -13.879 1.00 95.56 83 TYR A C 1
ATOM 672 O O . TYR A 1 83 ? 23.071 2.913 -14.961 1.00 95.56 83 TYR A O 1
ATOM 680 N N . ARG A 1 84 ? 23.785 3.134 -12.841 1.00 96.06 84 ARG A N 1
ATOM 681 C CA . ARG A 1 84 ? 23.873 4.601 -12.866 1.00 96.06 84 ARG A CA 1
ATOM 682 C C . ARG A 1 84 ? 24.707 5.110 -14.035 1.00 96.06 84 ARG A C 1
ATOM 684 O O . ARG A 1 84 ? 24.272 6.037 -14.701 1.00 96.06 84 ARG A O 1
ATOM 691 N N . ASP A 1 85 ? 25.860 4.499 -14.288 1.00 96.31 85 ASP A N 1
ATOM 692 C CA . ASP A 1 85 ? 26.775 4.945 -15.343 1.00 96.31 85 ASP A CA 1
ATOM 693 C C . ASP A 1 85 ? 26.166 4.800 -16.740 1.00 96.31 85 ASP A C 1
ATOM 695 O O . ASP A 1 85 ? 26.520 5.553 -17.642 1.00 96.31 85 ASP A O 1
ATOM 699 N N . PHE A 1 86 ? 25.238 3.855 -16.920 1.00 97.00 86 PHE A N 1
ATOM 700 C CA . PHE A 1 86 ? 24.472 3.695 -18.151 1.00 97.00 86 PHE A CA 1
ATOM 701 C C . PHE A 1 86 ? 23.366 4.754 -18.244 1.00 97.00 86 PHE A C 1
ATOM 703 O O . PHE A 1 86 ? 23.325 5.520 -19.210 1.00 97.00 86 PHE A O 1
ATOM 710 N N . PHE A 1 87 ? 22.509 4.829 -17.217 1.00 97.12 87 PHE A N 1
ATOM 711 C CA . PHE A 1 87 ? 21.311 5.679 -17.178 1.00 97.12 87 PHE A CA 1
ATOM 712 C C . PHE A 1 87 ? 21.580 7.165 -16.898 1.00 97.12 87 PHE A C 1
ATOM 714 O O . PHE A 1 87 ? 20.654 7.972 -16.968 1.00 97.12 87 PHE A O 1
ATOM 721 N N . SER A 1 88 ? 22.817 7.552 -16.579 1.00 96.19 88 SER A N 1
ATOM 722 C CA . SER A 1 88 ? 23.217 8.959 -16.476 1.00 96.19 88 SER A CA 1
ATOM 723 C C . SER A 1 88 ? 23.252 9.667 -17.832 1.00 96.19 88 SER A C 1
ATOM 725 O O . SER A 1 88 ? 23.233 10.895 -17.867 1.00 96.19 88 SER A O 1
ATOM 727 N N . ASP A 1 89 ? 23.289 8.910 -18.933 1.00 97.12 89 ASP A N 1
ATOM 728 C CA . ASP A 1 89 ? 23.146 9.421 -20.295 1.00 97.12 89 ASP A CA 1
ATOM 729 C C . ASP A 1 89 ? 21.650 9.476 -20.678 1.00 97.12 89 ASP A C 1
ATOM 731 O O . ASP A 1 89 ? 21.006 8.421 -20.767 1.00 97.12 89 ASP A O 1
ATOM 735 N N . PRO A 1 90 ? 21.080 10.674 -20.925 1.00 95.69 90 PRO A N 1
ATOM 736 C CA . PRO A 1 90 ? 19.665 10.830 -21.259 1.00 95.69 90 PRO A CA 1
ATOM 737 C C . PRO A 1 90 ? 19.229 10.105 -22.538 1.00 95.69 90 PRO A C 1
ATOM 739 O O . PRO A 1 90 ? 18.091 9.631 -22.613 1.00 95.69 90 PRO A O 1
ATOM 742 N N . GLU A 1 91 ? 20.106 10.001 -23.541 1.00 96.56 91 GLU A N 1
ATOM 743 C CA . GLU A 1 91 ? 19.793 9.307 -24.792 1.00 96.56 91 GLU A CA 1
ATOM 744 C C . GLU A 1 91 ? 19.731 7.798 -24.560 1.00 96.56 91 GLU A C 1
ATOM 746 O O . GLU A 1 91 ? 18.791 7.143 -25.020 1.00 96.56 91 GLU A O 1
ATOM 751 N N . ARG A 1 92 ? 20.659 7.243 -23.767 1.00 96.56 92 ARG A N 1
ATOM 752 C CA . ARG A 1 92 ? 20.601 5.821 -23.390 1.00 96.56 92 ARG A CA 1
ATOM 753 C C . ARG A 1 92 ? 19.399 5.501 -22.515 1.00 96.56 92 ARG A C 1
ATOM 755 O O . ARG A 1 92 ? 18.737 4.498 -22.773 1.00 96.56 92 ARG A O 1
ATOM 762 N N . ASP A 1 93 ? 19.074 6.349 -21.538 1.00 96.19 93 ASP A N 1
ATOM 763 C CA . ASP A 1 93 ? 17.878 6.184 -20.699 1.00 96.19 93 ASP A CA 1
ATOM 764 C C . ASP A 1 93 ? 16.619 6.096 -21.568 1.00 96.19 93 ASP A C 1
ATOM 766 O O . ASP A 1 93 ? 15.880 5.108 -21.529 1.00 96.19 93 ASP A O 1
ATOM 770 N N . ARG A 1 94 ? 16.413 7.092 -22.434 1.00 95.50 94 ARG A N 1
ATOM 771 C CA . ARG A 1 94 ? 15.257 7.150 -23.330 1.00 95.50 94 ARG A CA 1
ATOM 772 C C . ARG A 1 94 ? 15.213 5.964 -24.295 1.00 95.50 94 ARG A C 1
ATOM 774 O O . ARG A 1 94 ? 14.145 5.380 -24.489 1.00 95.50 94 ARG A O 1
ATOM 781 N N . MET A 1 95 ? 16.338 5.628 -24.922 1.00 95.94 95 MET A N 1
ATOM 782 C CA . MET A 1 95 ? 16.416 4.566 -25.923 1.00 95.94 95 MET A CA 1
ATOM 783 C C . MET A 1 95 ? 16.153 3.187 -25.319 1.00 95.94 95 MET A C 1
ATOM 785 O O . MET A 1 95 ? 15.318 2.449 -25.841 1.00 95.94 95 MET A O 1
ATOM 789 N N . CYS A 1 96 ? 16.791 2.880 -24.187 1.00 96.31 96 CYS A N 1
ATOM 790 C CA . CYS A 1 96 ? 16.608 1.624 -23.468 1.00 96.31 96 CYS A CA 1
ATOM 791 C C . CYS A 1 96 ? 15.134 1.416 -23.107 1.00 96.31 96 CYS A C 1
ATOM 793 O O . CYS A 1 96 ? 14.543 0.401 -23.467 1.00 96.31 96 CYS A O 1
ATOM 795 N N . PHE A 1 97 ? 14.493 2.419 -22.492 1.00 95.31 97 PHE A N 1
ATOM 796 C CA . PHE A 1 97 ? 13.079 2.315 -22.125 1.00 95.31 97 PHE A CA 1
ATOM 797 C C . PHE A 1 97 ? 12.138 2.234 -23.326 1.00 95.31 97 PHE A C 1
ATOM 799 O O . PHE A 1 97 ? 11.092 1.596 -23.225 1.00 95.31 97 PHE A O 1
ATOM 806 N N . ARG A 1 98 ? 12.489 2.856 -24.455 1.00 95.06 98 ARG A N 1
ATOM 807 C CA . ARG A 1 98 ? 11.713 2.749 -25.693 1.00 95.06 98 ARG A CA 1
ATOM 808 C C . ARG A 1 98 ? 11.768 1.333 -26.267 1.00 95.06 98 ARG A C 1
ATOM 810 O O . ARG A 1 98 ? 10.721 0.788 -26.599 1.00 95.06 98 ARG A O 1
ATOM 817 N N . LEU A 1 99 ? 12.960 0.746 -26.366 1.00 95.88 99 LEU A N 1
ATOM 818 C CA . LEU A 1 99 ? 13.152 -0.610 -26.892 1.00 95.88 99 LEU A CA 1
ATOM 819 C C . LEU A 1 99 ? 12.559 -1.664 -25.944 1.00 95.88 99 LEU A C 1
ATOM 821 O O . LEU A 1 99 ? 11.794 -2.521 -26.381 1.00 95.88 99 LEU A O 1
ATOM 825 N N . ALA A 1 100 ? 12.784 -1.522 -24.634 1.00 95.56 100 ALA A N 1
ATOM 826 C CA . ALA A 1 100 ? 12.185 -2.387 -23.617 1.00 95.56 100 ALA A CA 1
ATOM 827 C C . ALA A 1 100 ? 10.646 -2.327 -23.603 1.00 95.56 100 ALA A C 1
ATOM 829 O O . ALA A 1 100 ? 9.999 -3.312 -23.243 1.00 95.56 100 ALA A O 1
ATOM 830 N N . ALA A 1 101 ? 10.050 -1.195 -23.999 1.00 94.12 101 ALA A N 1
ATOM 831 C CA . ALA A 1 101 ? 8.601 -1.058 -24.140 1.00 94.12 101 ALA A CA 1
ATOM 832 C C . ALA A 1 101 ? 8.034 -1.684 -25.421 1.00 94.12 101 ALA A C 1
ATOM 834 O O . ALA A 1 101 ? 6.871 -2.079 -25.440 1.00 94.12 101 ALA A O 1
ATOM 835 N N . GLY A 1 102 ? 8.847 -1.801 -26.474 1.00 88.31 102 GLY A N 1
ATOM 836 C CA . GLY A 1 102 ? 8.479 -2.489 -27.714 1.00 88.31 102 GLY A CA 1
ATOM 837 C C . GLY A 1 102 ? 8.526 -4.017 -27.619 1.00 88.31 102 GLY A C 1
ATOM 838 O O . GLY A 1 102 ? 8.074 -4.681 -28.544 1.00 88.31 102 GLY A O 1
ATOM 839 N N . ALA A 1 103 ? 9.057 -4.564 -26.517 1.00 79.62 103 ALA A N 1
ATOM 840 C CA . ALA A 1 103 ? 9.297 -5.995 -26.307 1.00 79.62 103 ALA A CA 1
ATOM 841 C C . ALA A 1 103 ? 10.191 -6.661 -27.378 1.00 79.62 103 ALA A C 1
ATOM 843 O O . ALA A 1 103 ? 10.144 -7.878 -27.548 1.00 79.62 103 ALA A O 1
ATOM 844 N N . ASP A 1 104 ? 11.031 -5.874 -28.052 1.00 86.19 104 ASP A N 1
ATOM 845 C CA . ASP A 1 104 ? 11.990 -6.344 -29.053 1.00 86.19 104 ASP A CA 1
ATOM 846 C C . ASP A 1 104 ? 13.346 -6.618 -28.385 1.00 86.19 104 ASP A C 1
ATOM 848 O O . ASP A 1 104 ? 14.178 -5.722 -28.206 1.00 86.19 104 ASP A O 1
ATOM 852 N N . GLU A 1 105 ? 13.526 -7.861 -27.934 1.00 88.75 105 GLU A N 1
ATOM 853 C CA . GLU A 1 105 ? 14.753 -8.297 -27.257 1.00 88.75 105 GLU A CA 1
ATOM 854 C C . GLU A 1 105 ? 15.977 -8.207 -28.159 1.00 88.75 105 GLU A C 1
ATOM 856 O O . GLU A 1 105 ? 17.054 -7.834 -27.696 1.00 88.75 105 GLU A O 1
ATOM 861 N N . GLU A 1 106 ? 15.810 -8.550 -29.435 1.00 92.50 106 GLU A N 1
ATOM 862 C CA . GLU A 1 106 ? 16.896 -8.582 -30.404 1.00 92.50 106 GLU A CA 1
ATOM 863 C C . GLU A 1 106 ? 17.382 -7.160 -30.673 1.00 92.50 106 GLU A C 1
ATOM 865 O O . GLU A 1 106 ? 18.568 -6.881 -30.503 1.00 92.50 106 GLU A O 1
ATOM 870 N N . ALA A 1 107 ? 16.467 -6.227 -30.957 1.00 94.06 107 ALA A N 1
ATOM 871 C CA . ALA A 1 107 ? 16.826 -4.829 -31.166 1.00 94.06 107 ALA A CA 1
ATOM 872 C C . ALA A 1 107 ? 17.453 -4.192 -29.917 1.00 94.06 107 ALA A C 1
ATOM 874 O O . ALA A 1 107 ? 18.429 -3.446 -30.031 1.00 94.06 107 ALA A O 1
ATOM 875 N N . LEU A 1 108 ? 16.928 -4.487 -28.720 1.00 95.69 108 LEU A N 1
ATOM 876 C CA . LEU A 1 108 ? 17.533 -4.026 -27.468 1.00 95.69 108 LEU A CA 1
ATOM 877 C C . LEU A 1 108 ? 18.930 -4.627 -27.272 1.00 95.69 108 LEU A C 1
ATOM 879 O O . LEU A 1 108 ? 19.854 -3.913 -26.890 1.00 95.69 108 LEU A O 1
ATOM 883 N N . GLY A 1 109 ? 19.092 -5.918 -27.561 1.00 95.25 109 GLY A N 1
ATOM 884 C CA . GLY A 1 109 ? 20.354 -6.637 -27.471 1.00 95.25 109 GLY A CA 1
ATOM 885 C C . GLY A 1 109 ? 21.420 -6.070 -28.403 1.00 95.25 109 GLY A C 1
ATOM 886 O O . GLY A 1 109 ? 22.501 -5.744 -27.922 1.00 95.25 109 GLY A O 1
ATOM 887 N N . THR A 1 110 ? 21.104 -5.900 -29.689 1.00 96.12 110 THR A N 1
ATOM 888 C CA . THR A 1 110 ? 22.013 -5.318 -30.687 1.00 96.12 110 THR A CA 1
ATOM 889 C C . THR A 1 110 ? 22.413 -3.899 -30.308 1.00 96.12 110 THR A C 1
ATOM 891 O O . THR A 1 110 ? 23.595 -3.572 -30.315 1.00 96.12 110 THR A O 1
ATOM 894 N N . TRP A 1 111 ? 21.451 -3.064 -29.910 1.00 97.56 111 TRP A N 1
ATOM 895 C CA . TRP A 1 111 ? 21.751 -1.694 -29.507 1.00 97.56 111 TRP A CA 1
ATOM 896 C C . TRP A 1 111 ? 22.651 -1.638 -28.262 1.00 97.56 111 TRP A C 1
ATOM 898 O O . TRP A 1 111 ? 23.605 -0.863 -28.232 1.00 97.56 111 TRP A O 1
ATOM 908 N N . LEU A 1 112 ? 22.404 -2.479 -27.250 1.00 97.31 112 LEU A N 1
ATOM 909 C CA . LEU A 1 112 ? 23.266 -2.574 -26.064 1.00 97.31 112 LEU A CA 1
ATOM 910 C C . LEU A 1 112 ? 24.686 -3.038 -26.416 1.00 97.31 112 LEU A C 1
ATOM 912 O O . LEU A 1 112 ? 25.649 -2.503 -25.865 1.00 97.31 112 LEU A O 1
ATOM 916 N N . ASP A 1 113 ? 24.822 -3.979 -27.352 1.00 95.50 113 ASP A N 1
ATOM 917 C CA . ASP A 1 113 ? 26.123 -4.449 -27.837 1.00 95.50 113 ASP A CA 1
ATOM 918 C C . ASP A 1 113 ? 26.899 -3.346 -28.583 1.00 95.50 113 ASP A C 1
ATOM 920 O O . ASP A 1 113 ? 28.127 -3.373 -28.605 1.00 95.50 113 ASP A O 1
ATOM 924 N N . GLU A 1 114 ? 26.221 -2.337 -29.134 1.00 95.88 114 GLU A N 1
ATOM 925 C CA . GLU A 1 114 ? 26.856 -1.169 -29.757 1.00 95.88 114 GLU A CA 1
ATOM 926 C C . GLU A 1 114 ? 27.237 -0.077 -28.744 1.00 95.88 114 GLU A C 1
ATOM 928 O O . GLU A 1 114 ? 28.302 0.532 -28.864 1.00 95.88 114 GLU A O 1
ATOM 933 N N . VAL A 1 115 ? 26.378 0.203 -27.753 1.00 96.38 115 VAL A N 1
ATOM 934 C CA . VAL A 1 115 ? 26.522 1.397 -26.891 1.00 96.38 115 VAL A CA 1
ATOM 935 C C . VAL A 1 115 ? 27.008 1.119 -25.467 1.00 96.38 115 VAL A C 1
ATOM 937 O O . VAL A 1 115 ? 27.340 2.064 -24.742 1.00 96.38 115 VAL A O 1
ATOM 940 N N . TRP A 1 116 ? 27.014 -0.144 -25.029 1.00 96.94 116 TRP A N 1
ATOM 941 C CA . TRP A 1 116 ? 27.326 -0.534 -23.649 1.00 96.94 116 TRP A CA 1
ATOM 942 C C . TRP A 1 116 ? 27.987 -1.919 -23.556 1.00 96.94 116 TRP A C 1
ATOM 944 O O . TRP A 1 116 ? 27.483 -2.847 -22.925 1.00 96.94 116 TRP A O 1
ATOM 954 N N . SER A 1 117 ? 29.149 -2.059 -24.189 1.00 95.88 117 SER A N 1
ATOM 955 C CA . SER A 1 117 ? 29.863 -3.339 -24.322 1.00 95.88 117 SER A CA 1
ATOM 956 C C . SER A 1 117 ? 31.393 -3.197 -24.317 1.00 95.88 117 SER A C 1
ATOM 958 O O . SER A 1 117 ? 32.115 -4.119 -24.673 1.00 95.88 117 SER A O 1
ATOM 960 N N . ALA A 1 118 ? 31.938 -2.049 -23.908 1.00 95.62 118 ALA A N 1
ATOM 961 C CA . ALA A 1 118 ? 33.368 -1.762 -24.051 1.00 95.62 118 ALA A CA 1
ATOM 962 C C . ALA A 1 118 ? 34.271 -2.560 -23.089 1.00 95.62 118 ALA A C 1
ATOM 964 O O . ALA A 1 118 ? 35.493 -2.559 -23.241 1.00 95.62 118 ALA A O 1
ATOM 965 N N . ASN A 1 119 ? 33.702 -3.199 -22.063 1.00 96.25 119 ASN A N 1
ATOM 966 C CA . ASN A 1 119 ? 34.430 -4.023 -21.102 1.00 96.25 119 ASN A CA 1
ATOM 967 C C . ASN A 1 119 ? 33.537 -5.126 -20.511 1.00 96.25 119 ASN A C 1
ATOM 969 O O . ASN A 1 119 ? 32.321 -5.133 -20.697 1.00 96.25 119 ASN A O 1
ATOM 973 N N . GLU A 1 120 ? 34.146 -6.048 -19.763 1.00 95.31 120 GLU A N 1
ATOM 974 C CA . GLU A 1 120 ? 33.457 -7.201 -19.169 1.00 95.31 120 GLU A CA 1
ATOM 975 C C . GLU A 1 120 ? 32.287 -6.803 -18.252 1.00 95.31 120 GLU A C 1
ATOM 977 O O . GLU A 1 120 ? 31.237 -7.444 -18.281 1.00 95.31 120 GLU A O 1
ATOM 982 N N . THR A 1 121 ? 32.428 -5.732 -17.465 1.00 94.25 121 THR A N 1
ATOM 983 C CA . THR A 1 121 ? 31.349 -5.236 -16.597 1.00 94.25 121 THR A CA 1
ATOM 984 C C . THR A 1 121 ? 30.159 -4.759 -17.422 1.00 94.25 121 THR A C 1
ATOM 986 O O . THR A 1 121 ? 29.027 -5.130 -17.128 1.00 94.25 121 THR A O 1
ATOM 989 N N . GLN A 1 122 ? 30.405 -3.994 -18.486 1.00 96.19 122 GLN A N 1
ATOM 990 C CA . GLN A 1 122 ? 29.344 -3.520 -19.376 1.00 96.19 122 GLN A CA 1
ATOM 991 C C . GLN A 1 122 ? 28.663 -4.673 -20.118 1.00 96.19 122 GLN A C 1
ATOM 993 O O . GLN A 1 122 ? 27.442 -4.686 -20.213 1.00 96.19 122 GLN A O 1
ATOM 998 N N . HIS A 1 123 ? 29.414 -5.691 -20.552 1.00 94.94 123 HIS A N 1
ATOM 999 C CA . HIS A 1 123 ? 28.821 -6.907 -21.114 1.00 94.94 123 HIS A CA 1
ATOM 1000 C C . HIS A 1 123 ? 27.898 -7.623 -20.118 1.00 94.94 123 HIS A C 1
ATOM 1002 O O . HIS A 1 123 ? 26.800 -8.041 -20.491 1.00 94.94 123 HIS A O 1
ATOM 1008 N N . LYS A 1 124 ? 28.306 -7.738 -18.846 1.00 92.75 124 LYS A N 1
ATOM 1009 C CA . LYS A 1 124 ? 27.459 -8.310 -17.787 1.00 92.75 124 LYS A CA 1
ATOM 1010 C C . LYS A 1 124 ? 26.201 -7.473 -17.568 1.00 92.75 124 LYS A C 1
ATOM 1012 O O . LYS A 1 124 ? 25.105 -8.029 -17.557 1.00 92.75 124 LYS A O 1
ATOM 1017 N N . ASP A 1 125 ? 26.331 -6.154 -17.468 1.00 94.62 125 ASP A N 1
ATOM 1018 C CA . ASP A 1 125 ? 25.183 -5.255 -17.324 1.00 94.62 125 ASP A CA 1
ATOM 1019 C C . ASP A 1 125 ? 24.219 -5.380 -18.521 1.00 94.62 125 ASP A C 1
ATOM 1021 O O . ASP A 1 125 ? 23.016 -5.558 -18.330 1.00 94.62 125 ASP A O 1
ATOM 1025 N N . SER A 1 126 ? 24.737 -5.385 -19.752 1.00 95.19 126 SER A N 1
ATOM 1026 C CA . SER A 1 126 ? 23.955 -5.546 -20.985 1.00 95.19 126 SER A CA 1
ATOM 1027 C C . SER A 1 126 ? 23.235 -6.893 -21.066 1.00 95.19 126 SER A C 1
ATOM 1029 O O . SER A 1 126 ? 22.101 -6.949 -21.542 1.00 95.19 126 SER A O 1
ATOM 1031 N N . SER A 1 127 ? 23.829 -7.969 -20.536 1.00 93.00 127 SER A N 1
ATOM 1032 C CA . SER A 1 127 ? 23.185 -9.290 -20.474 1.00 93.00 127 SER A CA 1
ATOM 1033 C C . SER A 1 127 ? 21.932 -9.320 -19.587 1.00 93.00 127 SER A C 1
ATOM 1035 O O . SER A 1 127 ? 20.992 -10.065 -19.869 1.00 93.00 127 SER A O 1
ATOM 1037 N N . ILE A 1 128 ? 21.886 -8.468 -18.558 1.00 93.75 128 ILE A N 1
ATOM 1038 C CA . ILE A 1 128 ? 20.711 -8.296 -17.699 1.00 93.75 128 ILE A CA 1
ATOM 1039 C C . ILE A 1 128 ? 19.737 -7.306 -18.348 1.00 93.75 128 ILE A C 1
ATOM 1041 O O . ILE A 1 128 ? 18.545 -7.585 -18.462 1.00 93.75 128 ILE A O 1
ATOM 1045 N N . LEU A 1 129 ? 20.234 -6.162 -18.832 1.00 95.31 129 LEU A N 1
ATOM 1046 C CA . LEU A 1 129 ? 19.402 -5.106 -19.414 1.00 95.31 129 LEU A CA 1
ATOM 1047 C C . LEU A 1 129 ? 18.655 -5.551 -20.677 1.00 95.31 129 LEU A C 1
ATOM 1049 O O . LEU A 1 129 ? 17.539 -5.088 -20.890 1.00 95.31 129 LEU A O 1
ATOM 1053 N N . ARG A 1 130 ? 19.192 -6.477 -21.484 1.00 95.62 130 ARG A N 1
ATOM 1054 C CA . ARG A 1 130 ? 18.478 -6.994 -22.672 1.00 95.62 130 ARG A CA 1
ATOM 1055 C C . ARG A 1 130 ? 17.178 -7.730 -22.341 1.00 95.62 130 ARG A C 1
ATOM 1057 O O . ARG A 1 130 ? 16.250 -7.757 -23.144 1.00 95.62 130 ARG A O 1
ATOM 1064 N N . GLN A 1 131 ? 17.077 -8.275 -21.133 1.00 94.94 131 GLN A N 1
ATOM 1065 C CA . GLN A 1 131 ? 15.881 -8.963 -20.648 1.00 94.94 131 GLN A CA 1
ATOM 1066 C C . GLN A 1 131 ? 14.836 -7.989 -20.085 1.00 94.94 131 GLN A C 1
ATOM 1068 O O . GLN A 1 131 ? 13.730 -8.404 -19.734 1.00 94.94 131 GLN A O 1
ATOM 1073 N N . LEU A 1 132 ? 15.161 -6.692 -19.997 1.00 96.75 132 LEU A N 1
ATOM 1074 C CA . LEU A 1 132 ? 14.242 -5.675 -19.509 1.00 96.75 132 LEU A CA 1
ATOM 1075 C C . LEU A 1 132 ? 13.020 -5.589 -20.423 1.00 96.75 132 LEU A C 1
ATOM 1077 O O . LEU A 1 132 ? 13.119 -5.430 -21.643 1.00 96.75 132 LEU A O 1
ATOM 1081 N N . ARG A 1 133 ? 11.847 -5.641 -19.804 1.00 96.44 133 ARG A N 1
ATOM 1082 C CA . ARG A 1 133 ? 10.565 -5.323 -20.423 1.00 96.44 133 ARG A CA 1
ATOM 1083 C C . ARG A 1 133 ? 9.884 -4.249 -19.614 1.00 96.44 133 ARG A C 1
ATOM 1085 O O . ARG A 1 133 ? 9.918 -4.271 -18.385 1.00 96.44 133 ARG A O 1
ATOM 1092 N N . VAL A 1 134 ? 9.262 -3.308 -20.310 1.00 95.69 134 VAL A N 1
ATOM 1093 C CA . VAL A 1 134 ? 8.504 -2.233 -19.678 1.00 95.69 134 VAL A CA 1
ATOM 1094 C C . VAL A 1 134 ? 7.131 -2.150 -20.302 1.00 95.69 134 VAL A C 1
ATOM 1096 O O . VAL A 1 134 ? 6.988 -2.153 -21.515 1.00 95.69 134 VAL A O 1
ATOM 1099 N N . ARG A 1 135 ? 6.096 -2.052 -19.479 1.00 94.81 135 ARG A N 1
ATOM 1100 C CA . ARG A 1 135 ? 4.725 -1.896 -19.964 1.00 94.81 135 ARG A CA 1
ATOM 1101 C C . ARG A 1 135 ? 3.949 -0.932 -19.088 1.00 94.81 135 ARG A C 1
ATOM 1103 O O . ARG A 1 135 ? 4.295 -0.712 -17.929 1.00 94.81 135 ARG A O 1
ATOM 1110 N N . GLN A 1 136 ? 2.910 -0.346 -19.666 1.00 95.06 136 GLN A N 1
ATOM 1111 C CA . GLN A 1 136 ? 1.911 0.402 -18.915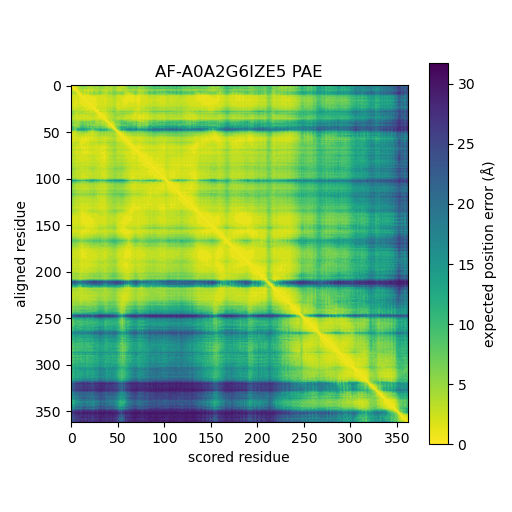 1.00 95.06 136 GLN A CA 1
ATOM 1112 C C . GLN A 1 136 ? 0.801 -0.563 -18.512 1.00 95.06 136 GLN A C 1
ATOM 1114 O O . GLN A 1 136 ? 0.259 -1.264 -19.365 1.00 95.06 136 GLN A O 1
ATOM 1119 N N . ALA A 1 137 ? 0.491 -0.618 -17.221 1.00 95.38 137 ALA A N 1
ATOM 1120 C CA . ALA A 1 137 ? -0.629 -1.384 -16.710 1.00 95.38 137 ALA A CA 1
ATOM 1121 C C . ALA A 1 137 ? -1.938 -0.784 -17.235 1.00 95.38 137 ALA A C 1
ATOM 1123 O O . ALA A 1 137 ? -2.159 0.424 -17.142 1.00 95.38 137 ALA A O 1
ATOM 1124 N N . ASN A 1 138 ? -2.784 -1.634 -17.809 1.00 96.56 138 ASN A N 1
ATOM 1125 C CA . ASN A 1 138 ? -4.140 -1.275 -18.206 1.00 96.56 138 ASN A CA 1
ATOM 1126 C C . ASN A 1 138 ? -5.145 -1.715 -17.127 1.00 96.56 138 ASN A C 1
ATOM 1128 O O . ASN A 1 138 ? -4.766 -2.303 -16.114 1.00 96.56 138 ASN A O 1
ATOM 1132 N N . LEU A 1 139 ? -6.428 -1.434 -17.360 1.00 98.31 139 LEU A N 1
ATOM 1133 C CA . LEU A 1 139 ? -7.504 -1.783 -16.434 1.00 98.31 139 LEU A CA 1
ATOM 1134 C C . LEU A 1 139 ? -7.539 -3.275 -16.089 1.00 98.31 139 LEU A C 1
ATOM 1136 O O . LEU A 1 139 ? -7.586 -3.606 -14.910 1.00 98.31 139 LEU A O 1
ATOM 1140 N N . ASP A 1 140 ? -7.489 -4.156 -17.089 1.00 98.38 140 ASP A N 1
ATOM 1141 C CA . ASP A 1 140 ? -7.586 -5.602 -16.866 1.00 98.38 140 ASP A CA 1
ATOM 1142 C C . ASP A 1 140 ? -6.420 -6.119 -16.027 1.00 98.38 140 ASP A C 1
ATOM 1144 O O . ASP A 1 140 ? -6.630 -6.872 -15.085 1.00 98.38 140 ASP A O 1
ATOM 1148 N N . MET A 1 141 ? -5.205 -5.643 -16.306 1.00 98.00 141 MET A N 1
ATOM 1149 C CA . MET A 1 141 ? -4.016 -6.009 -15.540 1.00 98.00 141 MET A CA 1
ATOM 1150 C C . MET A 1 141 ? -4.115 -5.563 -14.080 1.00 98.00 141 MET A C 1
ATOM 1152 O O . MET A 1 141 ? -3.840 -6.351 -13.182 1.00 98.00 141 MET A O 1
ATOM 1156 N N . VAL A 1 142 ? -4.510 -4.306 -13.839 1.00 98.50 142 VAL A N 1
ATOM 1157 C CA . VAL A 1 142 ? -4.678 -3.786 -12.474 1.00 98.50 142 VAL A CA 1
ATOM 1158 C C . VAL A 1 142 ? -5.778 -4.560 -11.750 1.00 98.50 142 VAL A C 1
ATOM 1160 O O . VAL A 1 142 ? -5.574 -4.978 -10.615 1.00 98.50 142 VAL A O 1
ATOM 1163 N N . ARG A 1 143 ? -6.914 -4.806 -12.412 1.00 98.69 143 ARG A N 1
ATOM 1164 C CA . ARG A 1 143 ? -8.027 -5.587 -11.863 1.00 98.69 143 ARG A CA 1
ATOM 1165 C C . ARG A 1 143 ? -7.595 -7.004 -11.494 1.00 98.69 143 ARG A C 1
ATOM 1167 O O . ARG A 1 143 ? -7.863 -7.432 -10.378 1.00 98.69 143 ARG A O 1
ATOM 1174 N N . ASP A 1 144 ? -6.932 -7.719 -12.398 1.00 98.62 144 ASP A N 1
ATOM 1175 C CA . ASP A 1 144 ? -6.480 -9.093 -12.158 1.00 98.62 144 ASP A CA 1
ATOM 1176 C C . ASP A 1 144 ? -5.468 -9.164 -11.010 1.00 98.62 144 ASP A C 1
ATOM 1178 O O . ASP A 1 144 ? -5.559 -10.049 -10.160 1.00 98.62 144 ASP A O 1
ATOM 1182 N N . ASP A 1 145 ? -4.536 -8.212 -10.934 1.00 98.69 145 ASP A N 1
ATOM 1183 C CA . ASP A 1 145 ? -3.597 -8.129 -9.816 1.00 98.69 145 ASP A CA 1
ATOM 1184 C C . ASP A 1 145 ? -4.322 -7.844 -8.488 1.00 98.69 145 ASP A C 1
ATOM 1186 O O . ASP A 1 145 ? -4.012 -8.472 -7.477 1.00 98.69 145 ASP A O 1
ATOM 1190 N N . MET A 1 146 ? -5.311 -6.941 -8.476 1.00 98.69 146 MET A N 1
ATOM 1191 C CA . MET A 1 146 ? -6.102 -6.630 -7.278 1.00 98.69 146 MET A CA 1
ATOM 1192 C C . MET A 1 146 ? -6.929 -7.827 -6.795 1.00 98.69 146 MET A C 1
ATOM 1194 O O . MET A 1 146 ? -6.954 -8.085 -5.594 1.00 98.69 146 MET A O 1
ATOM 1198 N N . VAL A 1 147 ? -7.534 -8.598 -7.707 1.00 98.56 147 VAL A N 1
ATOM 1199 C CA . VAL A 1 147 ? -8.232 -9.852 -7.361 1.00 98.56 147 VAL A CA 1
ATOM 1200 C C . VAL A 1 147 ? -7.264 -10.829 -6.704 1.00 98.56 147 VAL A C 1
ATOM 1202 O O . VAL A 1 147 ? -7.530 -11.319 -5.613 1.00 98.56 147 VAL A O 1
ATOM 1205 N N . ARG A 1 148 ? -6.093 -11.048 -7.313 1.00 98.50 148 ARG A N 1
ATOM 1206 C CA . ARG A 1 148 ? -5.073 -11.948 -6.754 1.00 98.50 148 ARG A CA 1
ATOM 1207 C C . A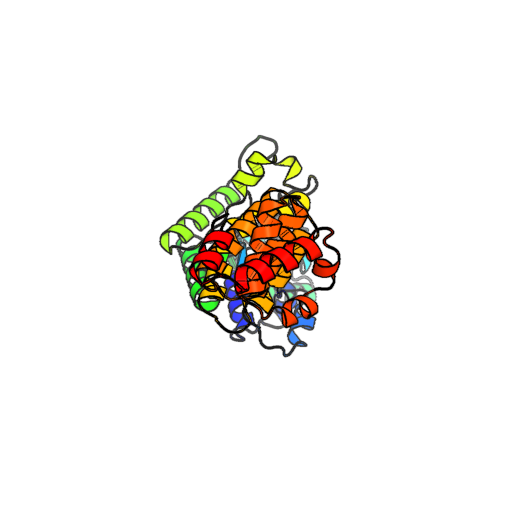RG A 1 148 ? -4.615 -11.513 -5.366 1.00 98.50 148 ARG A C 1
ATOM 1209 O O . ARG A 1 148 ? -4.346 -12.370 -4.532 1.00 98.50 148 ARG A O 1
ATOM 1216 N N . LEU A 1 149 ? -4.508 -10.205 -5.134 1.00 98.31 149 LEU A N 1
ATOM 1217 C CA . LEU A 1 149 ? -4.153 -9.649 -3.831 1.00 98.31 149 LEU A CA 1
ATOM 1218 C C . LEU A 1 149 ? -5.240 -9.900 -2.786 1.00 98.31 149 LEU A C 1
ATOM 1220 O O . LEU A 1 149 ? -4.896 -10.315 -1.687 1.00 98.31 149 LEU A O 1
ATOM 1224 N N . GLN A 1 150 ? -6.520 -9.703 -3.114 1.00 96.88 150 GLN A N 1
ATOM 1225 C CA . GLN A 1 150 ? -7.620 -10.024 -2.194 1.00 96.88 150 GLN A CA 1
ATOM 1226 C C . GLN A 1 150 ? -7.684 -11.527 -1.899 1.00 96.88 150 GLN A C 1
ATOM 1228 O O . GLN A 1 150 ? -7.747 -11.922 -0.739 1.00 96.88 150 GLN A O 1
ATOM 1233 N N . ASP A 1 151 ? -7.575 -12.364 -2.932 1.00 96.88 151 ASP A N 1
ATOM 1234 C CA . ASP A 1 151 ? -7.612 -13.822 -2.789 1.00 96.88 151 ASP A CA 1
ATOM 1235 C C . ASP A 1 151 ? -6.451 -14.351 -1.938 1.00 96.88 151 ASP A C 1
ATOM 1237 O O . ASP A 1 151 ? -6.605 -15.320 -1.195 1.00 96.88 151 ASP A O 1
ATOM 1241 N N . GLY A 1 152 ? -5.269 -13.741 -2.061 1.00 96.00 152 GLY A N 1
ATOM 1242 C CA . GLY A 1 152 ? -4.085 -14.185 -1.339 1.00 96.00 152 GLY A CA 1
ATOM 1243 C C . GLY A 1 152 ? -3.933 -13.584 0.058 1.00 96.00 152 GLY A C 1
ATOM 1244 O O . GLY A 1 152 ? -3.458 -14.275 0.953 1.00 96.00 152 GLY A O 1
ATOM 1245 N N . LEU A 1 153 ? -4.300 -12.319 0.264 1.00 94.06 153 LEU A N 1
ATOM 1246 C CA . LEU A 1 153 ? -4.054 -11.609 1.525 1.00 94.06 153 LEU A CA 1
ATOM 1247 C C . LEU A 1 153 ? -5.290 -11.517 2.432 1.00 94.06 153 LEU A C 1
ATOM 1249 O O . LEU A 1 153 ? -5.133 -11.251 3.622 1.00 94.06 153 LEU A O 1
ATOM 1253 N N . GLY A 1 154 ? -6.497 -11.740 1.905 1.00 90.94 154 GLY A N 1
ATOM 1254 C CA . GLY A 1 154 ? -7.751 -11.524 2.626 1.00 90.94 154 GLY A CA 1
ATOM 1255 C C . GLY A 1 154 ? -8.165 -10.052 2.607 1.00 90.94 154 GLY A C 1
ATOM 1256 O O . GLY A 1 154 ? -8.448 -9.493 1.547 1.00 90.94 154 GLY A O 1
ATOM 1257 N N . GLU A 1 155 ? -8.211 -9.414 3.778 1.00 91.50 155 GLU A N 1
ATOM 1258 C CA . GLU A 1 155 ? -8.622 -8.013 3.909 1.00 91.50 155 GLU A CA 1
ATOM 1259 C C . GLU A 1 155 ? -7.551 -7.055 3.366 1.00 91.50 155 GLU A C 1
ATOM 1261 O O . GLU A 1 155 ? -6.457 -6.916 3.925 1.00 91.50 155 GLU A O 1
ATOM 1266 N N . VAL A 1 156 ? -7.880 -6.365 2.269 1.00 94.81 156 VAL A N 1
ATOM 1267 C CA . VAL A 1 156 ? -6.981 -5.425 1.589 1.00 94.81 156 VAL A CA 1
ATOM 1268 C C . VAL A 1 156 ? -7.631 -4.049 1.459 1.00 94.81 156 VAL A C 1
ATOM 1270 O O . VAL A 1 156 ? -8.689 -3.899 0.845 1.00 94.81 156 VAL A O 1
ATOM 1273 N N . LEU A 1 157 ? -6.949 -3.028 1.980 1.00 95.69 157 LEU A N 1
ATOM 1274 C CA . LEU A 1 157 ? -7.203 -1.627 1.663 1.00 95.69 157 LEU A CA 1
ATOM 1275 C C . LEU A 1 157 ? -6.265 -1.205 0.531 1.00 95.69 157 LEU A C 1
ATOM 1277 O O . LEU A 1 157 ? -5.056 -1.058 0.730 1.00 95.69 157 LEU A O 1
ATOM 1281 N N . PHE A 1 158 ? -6.822 -0.979 -0.655 1.00 97.38 158 PHE A N 1
ATOM 1282 C CA . PHE A 1 158 ? -6.062 -0.380 -1.744 1.00 97.38 158 PHE A CA 1
ATOM 1283 C C . PHE A 1 158 ? -5.974 1.129 -1.552 1.00 97.38 158 PHE A C 1
ATOM 1285 O O . PHE A 1 158 ? -6.934 1.770 -1.121 1.00 97.38 158 PHE A O 1
ATOM 1292 N N . VAL A 1 159 ? -4.833 1.706 -1.911 1.00 96.94 159 VAL A N 1
ATOM 1293 C CA . VAL A 1 159 ? -4.585 3.142 -1.795 1.00 96.94 159 VAL A CA 1
ATOM 1294 C C . VAL A 1 159 ? -3.996 3.674 -3.094 1.00 96.94 159 VAL A C 1
ATOM 1296 O O . VAL A 1 159 ? -3.068 3.089 -3.653 1.00 96.94 159 VAL A O 1
ATOM 1299 N N . THR A 1 160 ? -4.523 4.794 -3.589 1.00 96.81 160 THR A N 1
ATOM 1300 C CA . THR A 1 160 ? -3.864 5.553 -4.660 1.00 96.81 160 THR A CA 1
ATOM 1301 C C . THR A 1 160 ? -2.985 6.654 -4.084 1.00 96.81 160 THR A C 1
ATOM 1303 O O . THR A 1 160 ? -3.197 7.134 -2.976 1.00 96.81 160 THR A O 1
ATOM 1306 N N . HIS A 1 161 ? -2.065 7.168 -4.893 1.00 93.69 161 HIS A N 1
ATOM 1307 C CA . HIS A 1 161 ? -1.409 8.435 -4.581 1.00 93.69 161 HIS A CA 1
ATOM 1308 C C . HIS A 1 161 ? -2.379 9.628 -4.754 1.00 93.69 161 HIS A C 1
ATOM 1310 O O . HIS A 1 161 ? -3.397 9.513 -5.442 1.00 93.69 161 HIS A O 1
ATOM 1316 N N . VAL A 1 162 ? -2.052 10.801 -4.193 1.00 93.88 162 VAL A N 1
ATOM 1317 C CA . VAL A 1 162 ? -2.806 12.055 -4.425 1.00 93.88 162 VAL A CA 1
ATOM 1318 C C . VAL A 1 162 ? -2.668 12.559 -5.865 1.00 93.88 162 VAL A C 1
ATOM 1320 O O . VAL A 1 162 ? -1.563 12.547 -6.429 1.00 93.88 162 VAL A O 1
ATOM 1323 N N . ASN A 1 163 ? -3.752 13.093 -6.435 1.00 94.06 163 ASN A N 1
ATOM 1324 C CA . ASN A 1 163 ? -3.767 13.739 -7.751 1.00 94.06 163 ASN A CA 1
ATOM 1325 C C . ASN A 1 163 ? -3.226 15.181 -7.692 1.00 94.06 163 ASN A C 1
ATOM 1327 O O . ASN A 1 163 ? -3.963 16.158 -7.823 1.00 94.06 163 ASN A O 1
ATOM 1331 N N . ALA A 1 164 ? -1.923 15.306 -7.442 1.00 90.62 164 ALA A N 1
ATOM 1332 C CA . ALA A 1 164 ? -1.242 16.592 -7.342 1.00 90.62 164 ALA A CA 1
ATOM 1333 C C . ALA A 1 164 ? -1.249 17.372 -8.670 1.00 90.62 164 ALA A C 1
ATOM 1335 O O . ALA A 1 164 ? -1.274 16.794 -9.764 1.00 90.62 164 ALA A O 1
ATOM 1336 N N . ARG A 1 165 ? -1.164 18.697 -8.553 1.00 90.19 165 ARG A N 1
ATOM 1337 C CA . ARG A 1 165 ? -1.083 19.650 -9.661 1.00 90.19 165 ARG A CA 1
ATOM 1338 C C . ARG A 1 165 ? 0.336 20.186 -9.832 1.00 90.19 165 ARG A C 1
ATOM 1340 O O . ARG A 1 165 ? 1.042 20.403 -8.848 1.00 90.19 165 ARG A O 1
ATOM 1347 N N . ASP A 1 166 ? 0.740 20.403 -11.079 1.00 86.62 166 ASP A N 1
ATOM 1348 C CA . ASP A 1 166 ? 2.003 21.052 -11.430 1.00 86.62 166 ASP A CA 1
ATOM 1349 C C . ASP A 1 166 ? 1.979 22.568 -11.139 1.00 86.62 166 ASP A C 1
ATOM 1351 O O . ASP A 1 166 ? 0.967 23.128 -10.712 1.00 86.62 166 ASP A O 1
ATOM 1355 N N . GLY A 1 167 ? 3.095 23.258 -11.401 1.00 83.38 167 GLY A N 1
ATOM 1356 C CA . GLY A 1 167 ? 3.208 24.710 -11.201 1.00 83.38 167 GLY A CA 1
ATOM 1357 C C . GLY A 1 167 ? 2.261 25.560 -12.063 1.00 83.38 167 GLY A C 1
ATOM 1358 O O . GLY A 1 167 ? 2.108 26.748 -11.797 1.00 83.38 167 GLY A O 1
ATOM 1359 N N . ASN A 1 168 ? 1.604 24.965 -13.064 1.00 85.62 168 ASN A N 1
ATOM 1360 C CA . ASN A 1 168 ? 0.587 25.608 -13.895 1.00 85.62 168 ASN A CA 1
ATOM 1361 C C . ASN A 1 168 ? -0.845 25.257 -13.444 1.00 85.62 168 ASN A C 1
ATOM 1363 O O . ASN A 1 168 ? -1.808 25.669 -14.088 1.00 85.62 168 ASN A O 1
ATOM 1367 N N . GLY A 1 169 ? -1.003 24.480 -12.367 1.00 85.94 169 GLY A N 1
ATOM 1368 C CA . GLY A 1 169 ? -2.295 24.024 -11.856 1.00 85.94 169 GLY A CA 1
ATOM 1369 C C . GLY A 1 169 ? -2.880 22.809 -12.589 1.00 85.94 169 GLY A C 1
ATOM 1370 O O . GLY A 1 169 ? -4.006 22.399 -12.279 1.00 85.94 169 GLY A O 1
ATOM 1371 N N . ASN A 1 170 ? -2.149 22.206 -13.530 1.00 89.69 170 ASN A N 1
ATOM 1372 C CA . ASN A 1 170 ? -2.608 21.038 -14.279 1.00 89.69 170 ASN A CA 1
ATOM 1373 C C . ASN A 1 170 ? -2.344 19.750 -13.501 1.00 89.69 170 ASN A C 1
ATOM 1375 O O . ASN A 1 170 ? -1.301 19.599 -12.870 1.00 89.69 170 ASN A O 1
ATOM 1379 N N . VAL A 1 171 ? -3.264 18.789 -13.587 1.00 90.56 171 VAL A N 1
ATOM 1380 C CA . VAL A 1 171 ? -3.040 17.447 -13.033 1.00 90.56 171 VAL A CA 1
ATOM 1381 C C . VAL A 1 171 ? -1.951 16.708 -13.809 1.00 90.56 171 VAL A C 1
ATOM 1383 O O . VAL A 1 171 ? -1.818 16.854 -15.028 1.00 90.56 171 VAL A O 1
ATOM 1386 N N . LEU A 1 172 ? -1.201 15.856 -13.114 1.00 89.38 172 LEU A N 1
ATOM 1387 C CA . LEU A 1 172 ? -0.227 14.973 -13.749 1.00 89.38 172 LEU A CA 1
ATOM 1388 C C . LEU A 1 172 ? -0.965 13.870 -14.525 1.00 89.38 172 LEU A C 1
ATOM 1390 O O . LEU A 1 172 ? -1.439 12.906 -13.929 1.00 89.38 172 LEU A O 1
ATOM 1394 N N . THR A 1 173 ? -1.041 13.983 -15.857 1.00 91.06 173 THR A N 1
ATOM 1395 C CA . THR A 1 173 ? -1.878 13.121 -16.722 1.00 91.06 173 THR A CA 1
ATOM 1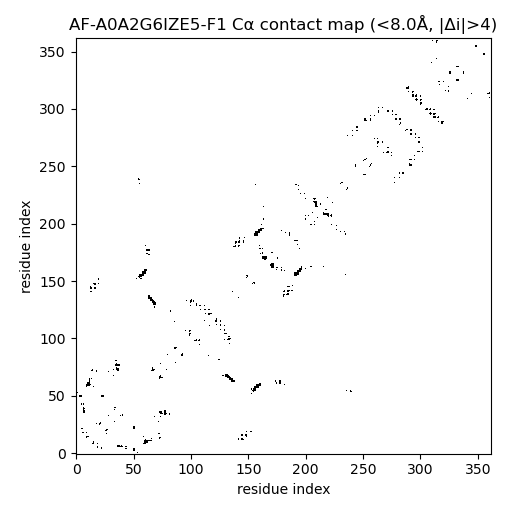396 C C . THR A 1 173 ? -1.712 11.623 -16.456 1.00 91.06 173 THR A C 1
ATOM 1398 O O . THR A 1 173 ? -2.701 10.901 -16.374 1.00 91.06 173 THR A O 1
ATOM 1401 N N . GLY A 1 174 ? -0.474 11.145 -16.296 1.00 90.50 174 GLY A N 1
ATOM 1402 C CA . GLY A 1 174 ? -0.219 9.727 -16.020 1.00 90.50 174 GLY A CA 1
ATOM 1403 C C . GLY A 1 174 ? -0.743 9.275 -14.654 1.00 90.50 174 GLY A C 1
ATOM 1404 O O . GLY A 1 174 ? -1.254 8.164 -14.531 1.00 90.50 174 GLY A O 1
ATOM 1405 N N . ARG A 1 175 ? -0.663 10.145 -13.640 1.00 91.56 175 ARG A N 1
ATOM 1406 C CA . ARG A 1 175 ? -1.169 9.861 -12.293 1.00 91.56 175 ARG A CA 1
ATOM 1407 C C . ARG A 1 175 ? -2.694 9.885 -12.269 1.00 91.56 175 ARG A C 1
ATOM 1409 O O . ARG A 1 175 ? -3.299 8.956 -11.751 1.00 91.56 175 ARG A O 1
ATOM 1416 N N . ASP A 1 176 ? -3.301 10.892 -12.888 1.00 95.56 176 ASP A N 1
ATOM 1417 C CA . ASP A 1 176 ? -4.755 10.999 -13.036 1.00 95.56 176 ASP A CA 1
ATOM 1418 C C . ASP A 1 176 ? -5.348 9.770 -13.749 1.00 95.56 176 ASP A C 1
ATOM 1420 O O . ASP A 1 176 ? -6.320 9.174 -13.282 1.00 95.56 176 ASP A O 1
ATOM 1424 N N . ALA A 1 177 ? -4.714 9.328 -14.841 1.00 96.31 177 ALA A N 1
ATOM 1425 C CA . ALA A 1 177 ? -5.119 8.127 -15.565 1.00 96.31 177 ALA A CA 1
ATOM 1426 C C . ALA A 1 177 ? -5.000 6.852 -14.711 1.00 96.31 177 ALA A C 1
ATOM 1428 O O . ALA A 1 177 ? -5.906 6.014 -14.731 1.00 96.31 177 ALA A O 1
ATOM 1429 N N . LEU A 1 178 ? -3.920 6.706 -13.933 1.00 97.19 178 LEU A N 1
ATOM 1430 C CA . LEU A 1 178 ? -3.760 5.572 -13.022 1.00 97.19 178 LEU A CA 1
ATOM 1431 C C . LEU A 1 178 ? -4.827 5.580 -11.924 1.00 97.19 178 LEU A C 1
ATOM 1433 O O . LEU A 1 178 ? -5.457 4.551 -11.707 1.00 97.19 178 LEU A O 1
ATOM 1437 N N . ILE A 1 179 ? -5.072 6.722 -11.274 1.00 97.62 179 ILE A N 1
ATOM 1438 C CA . ILE A 1 179 ? -6.098 6.849 -10.227 1.00 97.62 179 ILE A CA 1
ATOM 1439 C C . ILE A 1 179 ? -7.457 6.400 -10.766 1.00 97.62 179 ILE A C 1
ATOM 1441 O O . ILE A 1 179 ? -8.139 5.602 -10.125 1.00 97.62 179 ILE A O 1
ATOM 1445 N N . LYS A 1 180 ? -7.832 6.845 -11.972 1.00 98.06 180 LYS A N 1
ATOM 1446 C CA . LYS A 1 180 ? -9.069 6.411 -12.641 1.00 98.06 180 LYS A CA 1
ATOM 1447 C C . LYS A 1 180 ? -9.086 4.907 -12.905 1.00 98.06 180 LYS A C 1
ATOM 1449 O O . LYS A 1 180 ? -10.095 4.262 -12.641 1.00 98.06 180 LYS A O 1
ATOM 1454 N N . THR A 1 181 ? -7.970 4.351 -13.373 1.00 98.50 181 THR A N 1
ATOM 1455 C CA . THR A 1 181 ? -7.830 2.914 -13.659 1.00 98.50 181 THR A CA 1
ATOM 1456 C C . THR A 1 181 ? -8.000 2.071 -12.394 1.00 98.50 181 THR A C 1
ATOM 1458 O O . THR A 1 181 ? -8.795 1.137 -12.389 1.00 98.50 181 THR A O 1
ATOM 1461 N N . VAL A 1 182 ? -7.315 2.429 -11.304 1.00 98.38 182 VAL A N 1
ATOM 1462 C CA . VAL A 1 182 ? -7.416 1.730 -10.011 1.00 98.38 182 VAL A CA 1
ATOM 1463 C C . VAL A 1 182 ? -8.816 1.891 -9.415 1.00 98.38 182 VAL A C 1
ATOM 1465 O O . VAL A 1 182 ? -9.384 0.920 -8.927 1.00 98.38 182 VAL A O 1
ATOM 1468 N N . THR A 1 183 ? -9.418 3.081 -9.520 1.00 98.50 183 THR A N 1
ATOM 1469 C CA . THR A 1 183 ? -10.801 3.330 -9.072 1.00 98.50 183 THR A CA 1
ATOM 1470 C C . THR A 1 183 ? -11.798 2.442 -9.802 1.00 98.50 183 THR A C 1
ATOM 1472 O O . THR A 1 183 ? -12.635 1.800 -9.173 1.00 98.50 183 THR A O 1
ATOM 1475 N N . GLN A 1 184 ? -11.688 2.363 -11.126 1.00 98.62 184 GLN A N 1
ATOM 1476 C CA . GLN A 1 184 ? -12.559 1.520 -11.931 1.00 98.62 184 GLN A CA 1
ATOM 1477 C C . GLN A 1 184 ? -12.349 0.029 -11.628 1.00 98.62 184 GLN A C 1
ATOM 1479 O O . GLN A 1 184 ? -13.328 -0.704 -11.504 1.00 98.62 184 GLN A O 1
ATOM 1484 N N . ALA A 1 185 ? -11.099 -0.418 -11.468 1.00 98.62 185 ALA A N 1
ATOM 1485 C CA . ALA A 1 185 ? -10.788 -1.793 -11.084 1.00 98.62 185 ALA A CA 1
ATOM 1486 C C . ALA A 1 185 ? -11.387 -2.148 -9.713 1.00 98.62 185 ALA A C 1
ATOM 1488 O O . ALA A 1 185 ? -12.066 -3.166 -9.594 1.00 98.62 185 ALA A O 1
ATOM 1489 N N . ALA A 1 186 ? -11.212 -1.278 -8.711 1.00 98.25 186 ALA A N 1
ATOM 1490 C CA . ALA A 1 186 ? -11.770 -1.457 -7.372 1.00 98.25 186 ALA A CA 1
ATOM 1491 C C . ALA A 1 186 ? -13.298 -1.595 -7.404 1.00 98.25 186 ALA A C 1
ATOM 1493 O O . ALA A 1 186 ? -13.851 -2.518 -6.811 1.00 98.25 186 ALA A O 1
ATOM 1494 N N . GLN A 1 187 ? -13.977 -0.721 -8.154 1.00 98.31 187 GLN A N 1
ATOM 1495 C CA . GLN A 1 187 ? -15.433 -0.759 -8.315 1.00 98.31 187 GLN A CA 1
ATOM 1496 C C . GLN A 1 187 ? -15.919 -2.062 -8.958 1.00 98.31 187 GLN A C 1
ATOM 1498 O O . GLN A 1 187 ? -16.944 -2.597 -8.546 1.00 98.31 187 GLN A O 1
ATOM 1503 N N . GLN A 1 188 ? -15.195 -2.586 -9.952 1.00 98.38 188 GLN A N 1
ATOM 1504 C CA . GLN A 1 188 ? -15.579 -3.817 -10.650 1.00 98.38 188 GLN A CA 1
ATOM 1505 C C . GLN A 1 188 ? -15.508 -5.064 -9.767 1.00 98.38 188 GLN A C 1
ATOM 1507 O O . GLN A 1 188 ? -16.262 -6.006 -10.001 1.00 98.38 188 GLN A O 1
ATOM 1512 N N . ILE A 1 189 ? -14.616 -5.075 -8.776 1.00 97.69 189 ILE A N 1
ATOM 1513 C CA . ILE A 1 189 ? -14.394 -6.233 -7.899 1.00 97.69 189 ILE A CA 1
ATOM 1514 C C . ILE A 1 189 ? -14.958 -6.024 -6.487 1.00 97.69 189 ILE A C 1
ATOM 1516 O O . ILE A 1 189 ? -14.854 -6.912 -5.650 1.00 97.69 189 ILE A O 1
ATOM 1520 N N . GLY A 1 190 ? -15.560 -4.861 -6.213 1.00 96.50 190 GLY A N 1
ATOM 1521 C CA . GLY A 1 190 ? -16.080 -4.516 -4.889 1.00 96.50 190 GLY A CA 1
ATOM 1522 C C . GLY A 1 190 ? -14.990 -4.311 -3.830 1.00 96.50 190 GLY A C 1
ATOM 1523 O O . GLY A 1 190 ? -15.244 -4.530 -2.649 1.00 96.50 190 GLY A O 1
ATOM 1524 N N . ALA A 1 191 ? -13.779 -3.915 -4.230 1.00 96.06 191 ALA A N 1
ATOM 1525 C CA . ALA A 1 191 ? -12.674 -3.686 -3.303 1.00 96.06 191 ALA A CA 1
ATOM 1526 C C . ALA A 1 191 ? -12.757 -2.315 -2.616 1.00 96.06 191 ALA A C 1
ATOM 1528 O O . ALA A 1 191 ? -13.194 -1.323 -3.206 1.00 96.06 191 ALA A O 1
ATOM 1529 N N . ARG A 1 192 ? -12.252 -2.245 -1.378 1.00 95.44 192 ARG A N 1
ATOM 1530 C CA . ARG A 1 192 ? -12.065 -0.984 -0.651 1.00 95.44 192 ARG A CA 1
ATOM 1531 C C . ARG A 1 192 ? -10.879 -0.224 -1.241 1.00 95.44 192 ARG A C 1
ATOM 1533 O O . ARG A 1 192 ? -9.761 -0.737 -1.275 1.00 95.44 192 ARG A O 1
ATOM 1540 N N . LEU A 1 193 ? -11.126 1.004 -1.689 1.00 97.12 193 LEU A N 1
ATOM 1541 C CA . LEU A 1 193 ? -10.110 1.895 -2.241 1.00 97.12 193 LEU A CA 1
ATOM 1542 C C . LEU A 1 193 ? -10.171 3.249 -1.547 1.00 97.12 193 LEU A C 1
ATOM 1544 O O . LEU A 1 193 ? -11.200 3.922 -1.593 1.00 97.12 193 LEU A O 1
ATOM 1548 N N . TYR A 1 194 ? -9.045 3.671 -0.986 1.00 97.38 194 TYR A N 1
ATOM 1549 C CA . TYR A 1 194 ? -8.873 5.010 -0.450 1.00 97.38 194 TYR A CA 1
ATOM 1550 C C . TYR A 1 194 ? -8.062 5.882 -1.419 1.00 97.38 194 TYR A C 1
ATOM 1552 O O . TYR A 1 194 ? -6.978 5.511 -1.876 1.00 97.38 194 TYR A O 1
ATOM 1560 N N . ASN A 1 195 ? -8.593 7.064 -1.734 1.00 96.88 195 ASN A N 1
ATOM 1561 C CA . ASN A 1 195 ? -7.924 8.067 -2.556 1.00 96.88 195 ASN A CA 1
ATOM 1562 C C . ASN A 1 195 ? -7.717 9.353 -1.728 1.00 96.88 195 ASN A C 1
ATOM 1564 O O . ASN A 1 195 ? -8.685 10.087 -1.514 1.00 96.88 195 ASN A O 1
ATOM 1568 N N . PRO A 1 196 ? -6.472 9.688 -1.336 1.00 96.25 196 PRO A N 1
ATOM 1569 C CA . PRO A 1 196 ? -6.168 10.837 -0.476 1.00 96.25 196 PRO A CA 1
ATOM 1570 C C . PRO A 1 196 ? -6.347 12.207 -1.150 1.00 96.25 196 PRO A C 1
ATOM 1572 O O . PRO A 1 196 ? -6.048 13.235 -0.546 1.00 96.25 196 PRO A O 1
ATOM 1575 N N . THR A 1 197 ? -6.787 12.272 -2.412 1.00 95.56 197 THR A N 1
ATOM 1576 C CA . THR A 1 197 ? -6.871 13.540 -3.158 1.00 95.56 197 THR A CA 1
ATOM 1577 C C . THR A 1 197 ? -7.795 14.554 -2.481 1.00 95.56 197 THR A C 1
ATOM 1579 O O . THR A 1 197 ? -7.411 15.712 -2.352 1.00 95.56 197 THR A O 1
ATOM 1582 N N . ALA A 1 198 ? -8.970 14.141 -1.996 1.00 94.56 198 ALA A N 1
ATOM 1583 C CA . ALA A 1 198 ? -9.902 15.063 -1.337 1.00 94.56 198 ALA A CA 1
ATOM 1584 C C . ALA A 1 198 ? -9.326 15.628 -0.024 1.00 94.56 198 ALA A C 1
ATOM 1586 O O . ALA A 1 198 ? -9.463 16.820 0.259 1.00 94.56 198 ALA A O 1
ATOM 1587 N N . LEU A 1 199 ? -8.618 14.795 0.747 1.00 94.44 199 LEU A N 1
ATOM 1588 C CA . LEU A 1 199 ? -7.918 15.227 1.955 1.00 94.44 199 LEU A CA 1
ATOM 1589 C C . LEU A 1 199 ? -6.799 16.225 1.616 1.00 94.44 199 LEU A C 1
ATOM 1591 O O . LEU A 1 199 ? -6.682 17.268 2.260 1.00 94.44 199 LEU A O 1
ATOM 1595 N N . MET A 1 200 ? -6.016 15.951 0.567 1.00 95.44 200 MET A N 1
ATOM 1596 C CA . MET A 1 200 ? -4.988 16.871 0.066 1.00 95.44 200 MET A CA 1
ATOM 1597 C C . MET A 1 200 ? -5.588 18.221 -0.342 1.00 95.44 200 MET A C 1
ATOM 1599 O O . MET A 1 200 ? -5.013 19.261 -0.035 1.00 95.44 200 MET A O 1
ATOM 1603 N N . GLU A 1 201 ? -6.737 18.229 -1.018 1.00 93.75 201 GLU A N 1
ATOM 1604 C CA . GLU A 1 201 ? -7.426 19.463 -1.412 1.00 93.75 201 GLU A CA 1
ATOM 1605 C C . GLU A 1 201 ? -7.925 20.259 -0.197 1.00 93.75 201 GLU A C 1
ATOM 1607 O O . GLU A 1 201 ? -7.809 21.485 -0.189 1.00 93.75 201 GLU A O 1
ATOM 1612 N N . LYS A 1 202 ? -8.406 19.578 0.853 1.00 93.25 202 LYS A N 1
ATOM 1613 C CA . LYS A 1 202 ? -8.845 20.197 2.116 1.00 93.25 202 LYS A CA 1
ATOM 1614 C C . LYS A 1 202 ? -7.686 20.831 2.892 1.00 93.25 202 LYS A C 1
ATOM 1616 O O . LYS A 1 202 ? -7.838 21.928 3.422 1.00 93.25 202 LYS A O 1
ATOM 1621 N N . VAL A 1 203 ? -6.547 20.143 2.977 1.00 91.88 203 VAL A N 1
ATOM 1622 C CA . VAL A 1 203 ? -5.355 20.596 3.724 1.00 91.88 203 VAL A CA 1
ATOM 1623 C C . VAL A 1 203 ? -4.512 21.593 2.912 1.00 91.88 203 VAL A C 1
ATOM 1625 O O . VAL A 1 203 ? -3.856 22.473 3.466 1.00 91.88 203 VAL A O 1
ATOM 1628 N N . GLY A 1 204 ? -4.567 21.496 1.586 1.00 92.31 204 GLY A N 1
ATOM 1629 C CA . GLY A 1 204 ? -3.747 22.253 0.649 1.00 92.31 204 GLY A CA 1
ATOM 1630 C C . GLY A 1 204 ? -2.476 21.496 0.253 1.00 92.31 204 GLY A C 1
ATOM 1631 O O . GLY A 1 204 ? -1.742 20.978 1.094 1.00 92.31 204 GLY A O 1
ATOM 1632 N N . GLN A 1 205 ? -2.171 21.479 -1.049 1.00 91.69 205 GLN A N 1
ATOM 1633 C CA . GLN A 1 205 ? -1.073 20.682 -1.612 1.00 91.69 205 GLN A CA 1
ATOM 1634 C C . GLN A 1 205 ? 0.304 20.999 -1.003 1.00 91.69 205 GLN A C 1
ATOM 1636 O O . GLN A 1 205 ? 1.054 20.072 -0.729 1.00 91.69 205 GLN A O 1
ATOM 1641 N N . THR A 1 206 ? 0.626 22.272 -0.752 1.00 88.88 206 THR A N 1
ATOM 1642 C CA . THR A 1 206 ? 1.906 22.688 -0.135 1.00 88.88 206 THR A CA 1
ATOM 1643 C C . THR A 1 206 ? 2.077 22.157 1.289 1.00 88.88 206 THR A C 1
ATOM 1645 O O . THR A 1 206 ? 3.189 21.931 1.743 1.00 88.88 206 THR A O 1
ATOM 1648 N N . GLN A 1 207 ? 0.976 21.946 2.012 1.00 89.31 207 GLN A N 1
ATOM 1649 C CA . GLN A 1 207 ? 1.018 21.344 3.347 1.00 89.31 207 GLN A CA 1
ATOM 1650 C C . GLN A 1 207 ? 1.015 19.813 3.281 1.00 89.31 207 GLN A C 1
ATOM 1652 O O . GLN A 1 207 ? 1.489 19.157 4.206 1.00 89.31 207 GLN A O 1
ATOM 1657 N N . ALA A 1 208 ? 0.482 19.247 2.196 1.00 90.06 208 ALA A N 1
ATOM 1658 C CA . ALA A 1 208 ? 0.353 17.812 2.003 1.00 90.06 208 ALA A CA 1
ATOM 1659 C C . ALA A 1 208 ? 1.603 17.148 1.408 1.00 90.06 208 ALA A C 1
ATOM 1661 O O . ALA A 1 208 ? 1.894 15.999 1.727 1.00 90.06 208 ALA A O 1
ATOM 1662 N N . ILE A 1 209 ? 2.336 17.849 0.540 1.00 89.06 209 ILE A N 1
ATOM 1663 C CA . ILE A 1 209 ? 3.464 17.317 -0.235 1.00 89.06 209 ILE A CA 1
ATOM 1664 C C . ILE A 1 209 ? 4.742 18.062 0.146 1.00 89.06 209 ILE A C 1
ATOM 1666 O O . ILE A 1 209 ? 4.749 19.286 0.206 1.00 89.06 209 ILE A O 1
ATOM 1670 N N . GLU A 1 210 ? 5.841 17.336 0.353 1.00 83.31 210 GLU A N 1
ATOM 1671 C CA . GLU A 1 210 ? 7.139 17.946 0.638 1.00 83.31 210 GLU A CA 1
ATOM 1672 C C . GLU A 1 210 ? 7.642 18.782 -0.556 1.00 83.31 210 GLU A C 1
ATOM 1674 O O . GLU A 1 210 ? 7.849 18.259 -1.662 1.00 83.31 210 GLU A O 1
ATOM 1679 N N . ASP A 1 211 ? 7.912 20.069 -0.297 1.00 61.66 211 ASP A N 1
ATOM 1680 C CA . ASP A 1 211 ? 8.325 21.123 -1.248 1.00 61.66 211 ASP A CA 1
ATOM 1681 C C . ASP A 1 211 ? 9.642 20.839 -2.011 1.00 61.66 211 ASP A C 1
ATOM 1683 O O . ASP A 1 211 ? 10.088 21.631 -2.843 1.00 61.66 211 ASP A O 1
ATOM 1687 N N . HIS A 1 212 ? 10.292 19.702 -1.759 1.00 54.03 212 HIS A N 1
ATOM 1688 C CA . HIS A 1 212 ? 11.571 19.322 -2.366 1.00 54.03 212 HIS A CA 1
ATOM 1689 C C . HIS A 1 212 ? 11.488 18.101 -3.289 1.00 54.03 212 HIS A C 1
ATOM 1691 O O . HIS A 1 212 ? 12.491 17.727 -3.901 1.00 54.03 212 HIS A O 1
ATOM 1697 N N . SER A 1 213 ? 10.313 17.481 -3.445 1.00 53.19 213 SER A N 1
ATOM 1698 C CA . SER A 1 213 ? 10.163 16.365 -4.379 1.00 53.19 213 SER A CA 1
ATOM 1699 C C . SER A 1 213 ? 9.854 16.887 -5.787 1.00 53.19 213 SER A C 1
ATOM 1701 O O . SER A 1 213 ? 8.732 17.270 -6.103 1.00 53.19 213 SER A O 1
ATOM 1703 N N . ALA A 1 214 ? 10.841 16.850 -6.689 1.00 54.66 214 ALA A N 1
ATOM 1704 C CA . ALA A 1 214 ? 10.640 17.173 -8.111 1.00 54.66 214 ALA A CA 1
ATOM 1705 C C . ALA A 1 214 ? 9.525 16.330 -8.781 1.00 54.66 214 ALA A C 1
ATOM 1707 O O . ALA A 1 214 ? 9.053 16.669 -9.862 1.00 54.66 214 ALA A O 1
ATOM 1708 N N . GLY A 1 215 ? 9.107 15.230 -8.141 1.00 60.72 215 GLY A N 1
ATOM 1709 C CA . GLY A 1 215 ? 8.024 14.350 -8.578 1.00 60.72 215 GLY A CA 1
ATOM 1710 C C . GLY A 1 215 ? 6.693 14.494 -7.828 1.00 60.72 215 GLY A C 1
ATOM 1711 O O . GLY A 1 215 ? 5.790 13.712 -8.124 1.00 60.72 215 GLY A O 1
ATOM 1712 N N . LEU A 1 216 ? 6.551 15.427 -6.871 1.00 70.56 216 LEU A N 1
ATOM 1713 C CA . LEU A 1 216 ? 5.350 15.571 -6.025 1.00 70.56 216 LEU A CA 1
ATOM 1714 C C . LEU A 1 216 ? 4.898 14.219 -5.436 1.00 70.56 216 LEU A C 1
ATOM 1716 O O . LEU A 1 216 ? 3.752 13.797 -5.631 1.00 70.56 216 LEU A O 1
ATOM 1720 N N . ALA A 1 217 ? 5.851 13.490 -4.853 1.00 76.62 217 ALA A N 1
ATOM 1721 C CA . ALA A 1 217 ? 5.749 12.054 -4.562 1.00 76.62 217 ALA A CA 1
ATOM 1722 C C . ALA A 1 217 ? 5.911 11.702 -3.075 1.00 76.62 217 ALA A C 1
ATOM 1724 O O . ALA A 1 217 ? 5.782 10.540 -2.710 1.00 76.62 217 ALA A O 1
ATOM 1725 N N . HIS A 1 218 ? 6.232 12.681 -2.229 1.00 85.88 218 HIS A N 1
ATOM 1726 C CA . HIS A 1 218 ? 6.433 12.464 -0.800 1.00 85.88 218 HIS A CA 1
ATOM 1727 C C . HIS A 1 218 ? 5.451 13.320 -0.019 1.00 85.88 218 HIS A C 1
ATOM 1729 O O . HIS A 1 218 ? 5.374 14.532 -0.232 1.00 85.88 218 HIS A O 1
ATOM 1735 N N . PHE A 1 219 ? 4.675 12.670 0.843 1.00 90.94 219 PHE A N 1
ATOM 1736 C CA . PHE A 1 219 ? 3.813 13.354 1.790 1.00 90.94 219 PHE A CA 1
ATOM 1737 C C . PHE A 1 219 ? 4.644 13.970 2.904 1.00 90.94 219 PHE A C 1
ATOM 1739 O O . PHE A 1 219 ? 5.668 13.416 3.297 1.00 90.94 219 PHE A O 1
ATOM 1746 N N . THR A 1 220 ? 4.174 15.092 3.438 1.00 90.94 220 THR A N 1
ATOM 1747 C CA . THR A 1 220 ? 4.673 15.564 4.727 1.00 90.94 220 THR A CA 1
ATOM 1748 C C . THR A 1 220 ? 4.279 14.567 5.821 1.00 90.94 220 THR A C 1
ATOM 1750 O O . THR A 1 220 ? 3.296 13.826 5.701 1.00 90.94 220 THR A O 1
ATOM 1753 N N . GLU A 1 221 ? 5.029 14.554 6.921 1.00 89.31 221 GLU A N 1
ATOM 1754 C CA . GLU A 1 221 ? 4.717 13.708 8.079 1.00 89.31 221 GLU A CA 1
ATOM 1755 C C . GLU A 1 221 ? 3.310 14.002 8.631 1.00 89.31 221 GLU A C 1
ATOM 1757 O O . GLU A 1 221 ? 2.523 13.089 8.871 1.00 89.31 221 GLU A O 1
ATOM 1762 N N . SER A 1 222 ? 2.947 15.283 8.752 1.00 88.44 222 SER A N 1
ATOM 1763 C CA . SER A 1 222 ? 1.629 15.692 9.250 1.00 88.44 222 SER A CA 1
ATOM 1764 C C . SER A 1 222 ? 0.489 15.261 8.329 1.00 88.44 222 SER A C 1
ATOM 1766 O O . SER A 1 222 ? -0.587 14.907 8.805 1.00 88.44 222 SER A O 1
ATOM 1768 N N . PHE A 1 223 ? 0.699 15.264 7.011 1.00 92.69 223 PHE A N 1
ATOM 1769 C CA . PHE A 1 223 ? -0.296 14.754 6.074 1.00 92.69 223 PHE A CA 1
ATOM 1770 C C . PHE A 1 223 ? -0.402 13.230 6.123 1.00 92.69 223 PHE A C 1
ATOM 1772 O O . PHE A 1 223 ? -1.507 12.702 6.081 1.00 92.69 223 PHE A O 1
ATOM 1779 N N . SER A 1 224 ? 0.720 12.525 6.289 1.00 90.69 224 SER A N 1
ATOM 1780 C CA . SER A 1 224 ? 0.733 11.065 6.458 1.00 90.69 224 SER A CA 1
ATOM 1781 C C . SER A 1 224 ? -0.039 10.621 7.705 1.00 90.69 224 SER A C 1
ATOM 1783 O O . SER A 1 224 ? -0.756 9.625 7.652 1.00 90.69 224 SER A O 1
ATOM 1785 N N . GLN A 1 225 ? 0.048 11.384 8.799 1.00 87.56 225 GLN A N 1
ATOM 1786 C CA . GLN A 1 225 ? -0.740 11.142 10.015 1.00 87.56 225 GLN A CA 1
ATOM 1787 C C . GLN A 1 225 ? -2.244 11.285 9.754 1.00 87.56 225 GLN A C 1
ATOM 1789 O O . GLN A 1 225 ? -3.001 10.380 10.086 1.00 87.56 225 GLN A O 1
ATOM 1794 N N . ARG A 1 226 ? -2.663 12.341 9.046 1.00 89.12 226 ARG A N 1
ATOM 1795 C CA . ARG A 1 226 ? -4.073 12.531 8.660 1.00 89.12 226 ARG A CA 1
ATOM 1796 C C . ARG A 1 226 ? -4.588 11.453 7.709 1.00 89.12 226 ARG A C 1
ATOM 1798 O O . ARG A 1 226 ? -5.722 11.017 7.820 1.00 89.12 226 ARG A O 1
ATOM 1805 N N . VAL A 1 227 ? -3.755 11.009 6.768 1.00 91.81 227 VAL A N 1
ATOM 1806 C CA . VAL A 1 227 ? -4.090 9.881 5.886 1.00 91.81 227 VAL A CA 1
ATOM 1807 C C . VAL A 1 227 ? -4.308 8.606 6.702 1.00 91.81 227 VAL A C 1
ATOM 1809 O O . VAL A 1 227 ? -5.228 7.847 6.411 1.00 91.81 227 VAL A O 1
ATOM 1812 N N . LEU A 1 228 ? -3.486 8.369 7.728 1.00 88.38 228 LEU A N 1
ATOM 1813 C CA . LEU A 1 228 ? -3.660 7.226 8.618 1.00 88.38 228 LEU A CA 1
ATOM 1814 C C . LEU A 1 228 ? -4.957 7.335 9.436 1.00 88.38 228 LEU A C 1
ATOM 1816 O O . LEU A 1 228 ? -5.654 6.333 9.557 1.00 88.38 228 LEU A O 1
ATOM 1820 N N . GLU A 1 229 ? -5.287 8.518 9.958 1.00 84.75 229 GLU A N 1
ATOM 1821 C CA . GLU A 1 229 ? -6.569 8.798 10.632 1.00 84.75 229 GLU A CA 1
ATOM 1822 C C . GLU A 1 229 ? -7.756 8.469 9.707 1.00 84.75 229 GLU A C 1
ATOM 1824 O O . GLU A 1 229 ? -8.606 7.652 10.063 1.00 84.75 229 GLU A O 1
ATOM 1829 N N . ASP A 1 230 ? -7.742 8.973 8.469 1.00 89.50 230 ASP A N 1
ATOM 1830 C CA . ASP A 1 230 ? -8.756 8.661 7.455 1.00 89.50 230 ASP A CA 1
ATOM 1831 C C . ASP A 1 230 ? -8.859 7.149 7.168 1.00 89.50 230 ASP A C 1
ATOM 1833 O O . ASP A 1 230 ? -9.957 6.623 6.994 1.00 89.50 230 ASP A O 1
ATOM 1837 N N . TRP A 1 231 ? -7.739 6.415 7.098 1.00 90.31 231 TRP A N 1
ATOM 1838 C CA . TRP A 1 231 ? -7.769 4.957 6.897 1.00 90.31 231 TRP A CA 1
ATOM 1839 C C . TRP A 1 231 ? -8.435 4.226 8.057 1.00 90.31 231 TRP A C 1
ATOM 1841 O O . TRP A 1 231 ? -9.115 3.216 7.832 1.00 90.31 231 TRP A O 1
ATOM 1851 N N . TYR A 1 232 ? -8.222 4.714 9.281 1.00 82.94 232 TYR A N 1
ATOM 1852 C CA . TYR A 1 232 ? -8.864 4.158 10.460 1.00 82.94 232 TYR A CA 1
ATOM 1853 C C . TYR A 1 232 ? -10.378 4.265 10.357 1.00 82.94 232 TYR A C 1
ATOM 1855 O O . TYR A 1 232 ? -11.049 3.237 10.426 1.00 82.94 232 TYR A O 1
ATOM 1863 N N . GLU A 1 233 ? -10.891 5.463 10.094 1.00 81.94 233 GLU A N 1
ATOM 1864 C CA . GLU A 1 233 ? -12.329 5.705 9.954 1.00 81.94 233 GLU A CA 1
ATOM 1865 C C . GLU A 1 233 ? -12.935 4.986 8.744 1.00 81.94 233 GLU A C 1
ATOM 1867 O O . GLU A 1 233 ? -14.021 4.421 8.829 1.00 81.94 233 GLU A O 1
ATOM 1872 N N . PHE A 1 234 ? -12.235 4.988 7.607 1.00 85.00 234 PHE A N 1
ATOM 1873 C CA . PHE A 1 234 ? -12.771 4.486 6.343 1.00 85.00 234 PHE A CA 1
ATOM 1874 C C . PHE A 1 234 ? -12.788 2.957 6.234 1.00 85.00 234 PHE A C 1
ATOM 1876 O O . PHE A 1 234 ? -13.646 2.404 5.545 1.00 85.00 234 PHE A O 1
ATOM 1883 N N . ALA A 1 235 ? -11.807 2.262 6.818 1.00 85.31 235 ALA A N 1
ATOM 1884 C CA . ALA A 1 235 ? -11.624 0.836 6.549 1.00 85.31 235 ALA A CA 1
ATOM 1885 C C . ALA A 1 235 ? -11.187 0.002 7.751 1.00 85.31 235 ALA A C 1
ATOM 1887 O O . ALA A 1 235 ? -11.686 -1.114 7.908 1.00 85.31 235 ALA A O 1
ATOM 1888 N N . ILE A 1 236 ? -10.239 0.479 8.559 1.00 83.62 236 ILE A N 1
ATOM 1889 C CA . ILE A 1 236 ? -9.640 -0.361 9.606 1.00 83.62 236 ILE A CA 1
ATOM 1890 C C . ILE A 1 236 ? -10.628 -0.569 10.760 1.00 83.62 236 ILE A C 1
ATOM 1892 O O . ILE A 1 236 ? -10.687 -1.677 11.289 1.00 83.62 236 ILE A O 1
ATOM 1896 N N . HIS A 1 237 ? -11.428 0.447 11.106 1.00 79.94 237 HIS A N 1
ATOM 1897 C CA . HIS A 1 237 ? -12.431 0.378 12.170 1.00 79.94 237 HIS A CA 1
ATOM 1898 C C . HIS A 1 237 ? -13.361 -0.826 12.008 1.00 79.94 237 HIS A C 1
ATOM 1900 O O . HIS A 1 237 ? -13.364 -1.717 12.855 1.00 79.94 237 HIS A O 1
ATOM 1906 N N . ASP A 1 238 ? -14.062 -0.905 10.878 1.00 81.19 238 ASP A N 1
ATOM 1907 C CA . ASP A 1 238 ? -15.035 -1.967 10.622 1.00 81.19 238 ASP A CA 1
ATOM 1908 C C . ASP A 1 238 ? -14.389 -3.357 10.612 1.00 81.19 238 ASP A C 1
ATOM 1910 O O . ASP A 1 238 ? -15.028 -4.346 10.966 1.00 81.19 238 ASP A O 1
ATOM 1914 N N . ILE A 1 239 ? -13.126 -3.465 10.183 1.00 79.94 239 ILE A N 1
ATOM 1915 C CA . ILE A 1 239 ? -12.417 -4.752 10.164 1.00 79.94 239 ILE A CA 1
ATOM 1916 C C . ILE A 1 239 ? -12.065 -5.173 11.585 1.00 79.94 239 ILE A C 1
ATOM 1918 O O . ILE A 1 239 ? -12.303 -6.321 11.953 1.00 79.94 239 ILE A O 1
ATOM 1922 N N . ILE A 1 240 ? -11.545 -4.248 12.394 1.00 77.19 240 ILE A N 1
ATOM 1923 C CA . ILE A 1 240 ? -11.255 -4.498 13.806 1.00 77.19 240 ILE A CA 1
ATOM 1924 C C . ILE A 1 240 ? -12.540 -4.884 14.541 1.00 77.19 240 ILE A C 1
ATOM 1926 O O . ILE A 1 240 ? -12.553 -5.901 15.230 1.00 77.19 240 ILE A O 1
ATOM 1930 N N . GLU A 1 241 ? -13.621 -4.123 14.363 1.00 79.12 241 GLU A N 1
ATOM 1931 C CA . GLU A 1 241 ? -14.913 -4.393 14.995 1.00 79.12 241 GLU A CA 1
ATOM 1932 C C . GLU A 1 241 ? -15.425 -5.794 14.629 1.00 79.12 241 GLU A C 1
ATOM 1934 O O . GLU A 1 241 ? -15.672 -6.616 15.514 1.00 79.12 241 GLU A O 1
ATOM 1939 N N . ASN A 1 242 ? -15.487 -6.119 13.332 1.00 81.19 242 ASN A N 1
ATOM 1940 C CA . ASN A 1 242 ? -15.917 -7.439 12.871 1.00 81.19 242 ASN A CA 1
ATOM 1941 C C . ASN A 1 242 ? -14.998 -8.560 13.367 1.00 81.19 242 ASN A C 1
ATOM 1943 O O . ASN A 1 242 ? -15.484 -9.632 13.733 1.00 81.19 242 ASN A O 1
ATOM 1947 N N . TYR A 1 243 ? -13.683 -8.343 13.390 1.00 78.25 243 TYR A N 1
ATOM 1948 C CA . TYR A 1 243 ? -12.734 -9.330 13.893 1.00 78.25 243 TYR A CA 1
ATOM 1949 C C . TYR A 1 243 ? -12.986 -9.637 15.371 1.00 78.25 243 TYR A C 1
ATOM 1951 O O . TYR A 1 243 ? -13.024 -10.807 15.747 1.00 78.25 243 TYR A O 1
ATOM 1959 N N . ILE A 1 244 ? -13.207 -8.608 16.196 1.00 78.62 244 ILE A N 1
ATOM 1960 C CA . ILE A 1 244 ? -13.481 -8.763 17.630 1.00 78.62 244 ILE A CA 1
ATOM 1961 C C . ILE A 1 244 ? -14.813 -9.481 17.852 1.00 78.62 244 ILE A C 1
ATOM 1963 O O . ILE A 1 244 ? -14.874 -10.413 18.649 1.00 78.62 244 ILE A O 1
ATOM 1967 N N . ILE A 1 245 ? -15.868 -9.089 17.131 1.00 79.75 245 ILE A N 1
ATOM 1968 C CA . ILE A 1 245 ? -17.195 -9.714 17.248 1.00 79.75 245 ILE A CA 1
ATOM 1969 C C . ILE A 1 245 ? -17.127 -11.211 16.921 1.00 79.75 245 ILE A C 1
ATOM 1971 O O . ILE A 1 245 ? -17.757 -12.024 17.595 1.00 79.75 245 ILE A O 1
ATOM 1975 N N . ASN A 1 246 ? -16.354 -11.583 15.899 1.00 77.75 246 ASN A N 1
ATOM 1976 C CA . ASN A 1 246 ? -16.297 -12.956 15.399 1.00 77.75 246 ASN A CA 1
ATOM 1977 C C . ASN A 1 246 ? -15.164 -13.806 16.006 1.00 77.75 246 ASN A C 1
ATOM 1979 O O . ASN A 1 246 ? -15.131 -15.014 15.769 1.00 77.75 246 ASN A O 1
ATOM 1983 N N . THR A 1 247 ? -14.265 -13.213 16.801 1.00 70.62 247 THR A N 1
ATOM 1984 C CA . THR A 1 247 ? -13.144 -13.909 17.461 1.00 70.62 247 THR A CA 1
ATOM 1985 C C . THR A 1 247 ? -13.247 -13.727 18.981 1.00 70.62 247 THR A C 1
ATOM 1987 O O . THR A 1 247 ? -12.685 -12.780 19.528 1.00 70.62 247 THR A O 1
ATOM 1990 N N . PRO A 1 248 ? -13.978 -14.611 19.683 1.00 57.88 248 PRO A N 1
ATOM 1991 C CA . PRO A 1 248 ? -14.403 -14.370 21.064 1.00 57.88 248 PRO A CA 1
ATOM 1992 C C . PRO A 1 248 ? -13.320 -14.570 22.139 1.00 57.88 248 PRO A C 1
ATOM 1994 O O . PRO A 1 248 ? -13.579 -14.276 23.305 1.00 57.88 248 PRO A O 1
ATOM 1997 N N . ASP A 1 249 ? -12.118 -15.025 21.781 1.00 59.91 249 ASP A N 1
ATOM 1998 C CA . ASP A 1 249 ? -11.025 -15.220 22.737 1.00 59.91 249 ASP A CA 1
ATOM 1999 C C . ASP A 1 249 ? -10.068 -14.019 22.708 1.00 59.91 249 ASP A C 1
ATOM 2001 O O . ASP A 1 249 ? -9.508 -13.706 21.662 1.00 59.91 249 ASP A O 1
ATOM 2005 N N . ASP A 1 250 ? -9.929 -13.346 23.857 1.00 74.62 250 ASP A N 1
ATOM 2006 C CA . ASP A 1 250 ? -8.972 -12.276 24.215 1.00 74.62 250 ASP A CA 1
ATOM 2007 C C . ASP A 1 250 ? -8.822 -11.052 23.285 1.00 74.62 250 ASP A C 1
ATOM 2009 O O . ASP A 1 250 ? -8.035 -10.148 23.578 1.00 74.62 250 ASP A O 1
ATOM 2013 N N . ALA A 1 251 ? -9.584 -10.965 22.191 1.00 78.38 251 ALA A N 1
ATOM 2014 C CA . ALA A 1 251 ? -9.450 -9.903 21.195 1.00 78.38 251 ALA A CA 1
ATOM 2015 C C . ALA A 1 251 ? -9.662 -8.499 21.789 1.00 78.38 251 ALA A C 1
ATOM 2017 O O . ALA A 1 251 ? -8.976 -7.550 21.400 1.00 78.38 251 ALA A O 1
ATOM 2018 N N . ILE A 1 252 ? -10.554 -8.360 22.775 1.00 81.25 252 ILE A N 1
ATOM 2019 C CA . ILE A 1 252 ? -10.764 -7.098 23.498 1.00 81.25 252 ILE A CA 1
ATOM 2020 C C . ILE A 1 252 ? -9.482 -6.703 24.241 1.00 81.25 252 ILE A C 1
ATOM 2022 O O . ILE A 1 252 ? -8.978 -5.590 24.084 1.00 81.25 252 ILE A O 1
ATOM 2026 N N . GLU A 1 253 ? -8.908 -7.619 25.011 1.00 81.94 253 GLU A N 1
ATOM 2027 C CA . GLU A 1 253 ? -7.692 -7.408 25.790 1.00 81.94 253 GLU A CA 1
ATOM 2028 C C . GLU A 1 253 ? -6.462 -7.177 24.902 1.00 81.94 253 GLU A C 1
ATOM 2030 O O . GLU A 1 253 ? -5.600 -6.360 25.236 1.00 81.94 253 GLU A O 1
ATOM 2035 N N . ARG A 1 254 ? -6.375 -7.879 23.770 1.00 81.00 254 ARG A N 1
ATOM 2036 C CA . ARG A 1 254 ? -5.220 -7.857 22.866 1.00 81.00 254 ARG A CA 1
ATOM 2037 C C . ARG A 1 254 ? -5.246 -6.696 21.874 1.00 81.00 254 ARG A C 1
ATOM 2039 O O . ARG A 1 254 ? -4.178 -6.201 21.514 1.00 81.00 254 ARG A O 1
ATOM 2046 N N . ILE A 1 255 ? -6.425 -6.271 21.419 1.00 79.12 255 ILE A N 1
ATOM 2047 C CA . ILE A 1 255 ? -6.585 -5.274 20.346 1.00 79.12 255 ILE A CA 1
ATOM 2048 C C . ILE A 1 255 ? -7.204 -3.986 20.890 1.00 79.12 255 ILE A C 1
ATOM 2050 O O . ILE A 1 255 ? -6.589 -2.922 20.798 1.00 79.12 255 ILE A O 1
ATOM 2054 N N . VAL A 1 256 ? -8.390 -4.072 21.498 1.00 81.38 256 VAL A N 1
ATOM 2055 C CA . VAL A 1 256 ? -9.166 -2.888 21.910 1.00 81.38 256 VAL A CA 1
ATOM 2056 C C . VAL A 1 256 ? -8.475 -2.142 23.042 1.00 81.38 256 VAL A C 1
ATOM 2058 O O . VAL A 1 256 ? -8.313 -0.926 22.970 1.00 81.38 256 VAL A O 1
ATOM 2061 N N . VAL A 1 257 ? -8.025 -2.853 24.080 1.00 81.25 257 VAL A N 1
ATOM 2062 C CA . VAL A 1 257 ? -7.415 -2.230 25.263 1.00 81.25 257 VAL A CA 1
ATOM 2063 C C . VAL A 1 257 ? -6.143 -1.443 24.918 1.00 81.25 257 VAL A C 1
ATOM 2065 O O . VAL A 1 257 ? -6.057 -0.282 25.331 1.00 81.25 257 VAL A O 1
ATOM 2068 N N . PRO A 1 258 ? -5.156 -1.983 24.172 1.00 82.06 258 PRO A N 1
ATOM 2069 C CA . PRO A 1 258 ? -3.992 -1.203 23.757 1.00 82.06 258 PRO A CA 1
ATOM 2070 C C . PRO A 1 258 ? -4.362 -0.003 22.883 1.00 82.06 258 PRO A C 1
ATOM 2072 O O . PRO A 1 258 ? -3.793 1.073 23.064 1.00 82.06 258 PRO A O 1
ATOM 2075 N N . HIS A 1 259 ? -5.330 -0.166 21.977 1.00 77.81 259 HIS A N 1
ATOM 2076 C CA . HIS A 1 259 ? -5.755 0.890 21.061 1.00 77.81 259 HIS A CA 1
ATOM 2077 C C . HIS A 1 259 ? -6.442 2.047 21.800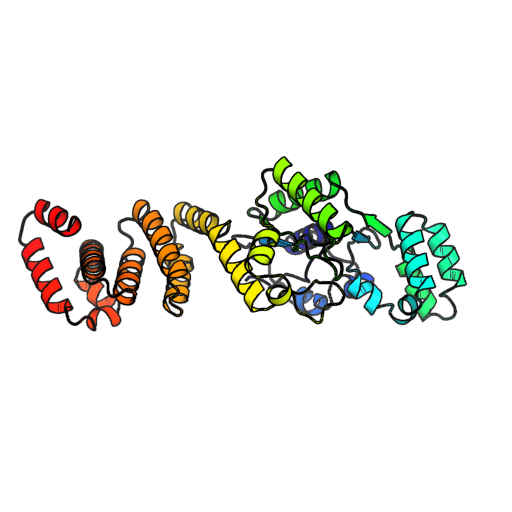 1.00 77.81 259 HIS A C 1
ATOM 2079 O O . HIS A 1 259 ? -6.033 3.199 21.669 1.00 77.81 259 HIS A O 1
ATOM 2085 N N . ALA A 1 260 ? -7.399 1.737 22.676 1.00 79.69 260 ALA A N 1
ATOM 2086 C CA . ALA A 1 260 ? -8.071 2.719 23.519 1.00 79.69 260 ALA A CA 1
ATOM 2087 C C . ALA A 1 260 ? -7.086 3.456 24.441 1.00 79.69 260 ALA A C 1
ATOM 2089 O O . ALA A 1 260 ? -7.163 4.673 24.588 1.00 79.69 260 ALA A O 1
ATOM 2090 N N . LYS A 1 261 ? -6.117 2.739 25.032 1.00 79.38 261 LYS A N 1
ATOM 2091 C CA . LYS A 1 261 ? -5.062 3.355 25.854 1.00 79.38 261 LYS A CA 1
ATOM 2092 C C . LYS A 1 261 ? -4.190 4.320 25.055 1.00 79.38 261 LYS A C 1
ATOM 2094 O O . LYS A 1 261 ? -3.840 5.372 25.581 1.00 79.38 261 LYS A O 1
ATOM 2099 N N . ALA A 1 262 ? -3.839 3.969 23.818 1.00 77.81 262 ALA A N 1
ATOM 2100 C CA . ALA A 1 262 ? -3.056 4.845 22.954 1.00 77.81 262 ALA A CA 1
ATOM 2101 C C . ALA A 1 262 ? -3.808 6.150 22.653 1.00 77.81 262 ALA A C 1
ATOM 2103 O O . ALA A 1 262 ? -3.230 7.220 22.815 1.00 77.81 262 ALA A O 1
ATOM 2104 N N . PHE A 1 263 ? -5.103 6.082 22.326 1.00 74.19 263 PHE A N 1
ATOM 2105 C CA . PHE A 1 263 ? -5.909 7.288 22.102 1.00 74.19 263 PHE A CA 1
ATOM 2106 C C . PHE A 1 263 ? -6.076 8.141 23.357 1.00 74.19 263 PHE A C 1
ATOM 2108 O O . PHE A 1 263 ? -5.932 9.358 23.300 1.00 74.19 263 PHE A O 1
ATOM 2115 N N . LEU A 1 264 ? -6.315 7.513 24.510 1.00 74.19 264 LEU A N 1
ATOM 2116 C CA . LEU A 1 264 ? -6.446 8.226 25.782 1.00 74.19 264 LEU A CA 1
ATOM 2117 C C . LEU A 1 264 ? -5.156 8.942 26.214 1.00 74.19 264 LEU A C 1
ATOM 2119 O O . LEU A 1 264 ? -5.223 9.912 26.967 1.00 74.19 264 LEU A O 1
ATOM 2123 N N . ALA A 1 265 ? -3.985 8.491 25.753 1.00 76.50 265 ALA A N 1
ATOM 2124 C CA . ALA A 1 265 ? -2.708 9.148 26.039 1.00 76.50 265 ALA A CA 1
ATOM 2125 C C . ALA A 1 265 ? -2.507 10.454 25.241 1.00 76.50 265 ALA A C 1
ATOM 2127 O O . ALA A 1 265 ? -1.713 11.304 25.648 1.00 76.50 265 ALA A O 1
ATOM 2128 N N . THR A 1 266 ? -3.233 10.627 24.136 1.00 71.31 266 THR A N 1
ATOM 2129 C CA . THR A 1 266 ? -3.214 11.806 23.256 1.00 71.31 266 THR A CA 1
ATOM 2130 C C . THR A 1 266 ? -4.648 12.232 22.942 1.00 71.31 266 THR A C 1
ATOM 2132 O O . THR A 1 266 ? -5.132 11.971 21.839 1.00 71.31 266 THR A O 1
ATOM 2135 N N . PRO A 1 267 ? -5.353 12.842 23.915 1.00 64.38 267 PRO A N 1
ATOM 2136 C CA . PRO A 1 267 ? -6.773 13.129 23.783 1.00 64.38 267 PRO A CA 1
ATOM 2137 C C . PRO A 1 267 ? -7.010 14.207 22.723 1.00 64.38 267 PRO A C 1
ATOM 2139 O O . PRO A 1 267 ? -6.769 15.393 22.951 1.00 64.38 267 PRO A O 1
ATOM 2142 N N . ASP A 1 268 ? -7.500 13.764 21.572 1.00 75.25 268 ASP A N 1
ATOM 2143 C CA . ASP A 1 268 ? -8.116 14.591 20.543 1.00 75.25 268 ASP A CA 1
ATOM 2144 C C . ASP A 1 268 ? -9.639 14.341 20.568 1.00 75.25 268 ASP A C 1
ATOM 2146 O O . ASP A 1 268 ? -10.049 13.181 20.693 1.00 75.25 268 ASP A O 1
ATOM 2150 N N . PRO A 1 269 ? -10.498 15.376 20.497 1.00 76.75 269 PRO A N 1
ATOM 2151 C CA . PRO A 1 269 ? -11.949 15.197 20.554 1.00 76.75 269 PRO A CA 1
ATOM 2152 C C . PRO A 1 269 ? -12.515 14.238 19.498 1.00 76.75 269 PRO A C 1
ATOM 2154 O O . PRO A 1 269 ? -13.461 13.510 19.801 1.00 76.75 269 PRO A O 1
ATOM 2157 N N . GLU A 1 270 ? -11.949 14.206 18.288 1.00 73.06 270 GLU A N 1
ATOM 2158 C CA . GLU A 1 270 ? -12.385 13.301 17.217 1.00 73.06 270 GLU A CA 1
ATOM 2159 C C . GLU A 1 270 ? -12.004 11.856 17.569 1.00 73.06 270 GLU A C 1
ATOM 2161 O O . GLU A 1 270 ? -12.847 10.959 17.518 1.00 73.06 270 GLU A O 1
ATOM 2166 N N . HIS A 1 271 ? -10.788 11.638 18.082 1.00 75.00 271 HIS A N 1
ATOM 2167 C CA . HIS A 1 271 ? -10.353 10.327 18.578 1.00 75.00 271 HIS A CA 1
ATOM 2168 C C . HIS A 1 271 ? -11.189 9.819 19.759 1.00 75.00 271 HIS A C 1
ATOM 2170 O O . HIS A 1 271 ? -11.485 8.624 19.843 1.00 75.00 271 HIS A O 1
ATOM 2176 N N . VAL A 1 272 ? -11.577 10.707 20.679 1.00 77.06 272 VAL A N 1
ATOM 2177 C CA . VAL A 1 272 ? -12.427 10.353 21.824 1.00 77.06 272 VAL A CA 1
ATOM 2178 C C . VAL A 1 272 ? -13.832 9.964 21.357 1.00 77.06 272 VAL A C 1
ATOM 2180 O O . VAL A 1 272 ? -14.364 8.943 21.801 1.00 77.06 272 VAL A O 1
ATOM 2183 N N . ALA A 1 273 ? -14.421 10.715 20.423 1.00 79.44 273 ALA A N 1
ATOM 2184 C CA . ALA A 1 273 ? -15.715 10.373 19.832 1.00 79.44 273 ALA A CA 1
ATOM 2185 C C . ALA A 1 273 ? -15.665 9.032 19.075 1.00 79.44 273 ALA A C 1
ATOM 2187 O O . ALA A 1 273 ? -16.576 8.206 19.193 1.00 79.44 273 ALA A O 1
ATOM 2188 N N . TYR A 1 274 ? -14.568 8.783 18.359 1.00 76.19 274 TYR A N 1
ATOM 2189 C CA . TYR A 1 274 ? -14.325 7.529 17.657 1.00 76.19 274 TYR A CA 1
ATOM 2190 C C . TYR A 1 274 ? -14.259 6.332 18.615 1.00 76.19 274 TYR A C 1
ATOM 2192 O O . TYR A 1 274 ? -15.047 5.394 18.486 1.00 76.19 274 TYR A O 1
ATOM 2200 N N . ILE A 1 275 ? -13.378 6.367 19.625 1.00 80.31 275 ILE A N 1
ATOM 2201 C CA . ILE A 1 275 ? -13.229 5.234 20.552 1.00 80.31 275 ILE A CA 1
ATOM 2202 C C . ILE A 1 275 ? -14.509 4.994 21.360 1.00 80.31 275 ILE A C 1
ATOM 2204 O O . ILE A 1 275 ? -14.854 3.854 21.657 1.00 80.31 275 ILE A O 1
ATOM 2208 N N . THR A 1 276 ? -15.252 6.060 21.659 1.00 82.50 276 THR A N 1
ATOM 2209 C CA . THR A 1 276 ? -16.585 5.990 22.267 1.00 82.50 276 THR A CA 1
ATOM 2210 C C . THR A 1 276 ? -17.543 5.204 21.374 1.00 82.50 276 THR A C 1
ATOM 2212 O O . THR A 1 276 ? -18.200 4.291 21.861 1.00 82.50 276 THR A O 1
ATOM 2215 N N . THR A 1 277 ? -17.577 5.476 20.070 1.00 83.31 277 THR A N 1
ATOM 2216 C CA . THR A 1 277 ? -18.449 4.753 19.130 1.00 83.31 277 THR A CA 1
ATOM 2217 C C . THR A 1 277 ? -18.089 3.266 19.048 1.00 83.31 277 THR A C 1
ATOM 2219 O O . THR A 1 277 ? -18.973 2.418 19.182 1.00 83.31 277 THR A O 1
ATOM 2222 N N . LEU A 1 278 ? -16.796 2.934 18.933 1.00 81.94 278 LEU A N 1
ATOM 2223 C CA . LEU A 1 278 ? -16.328 1.542 18.913 1.00 81.94 278 LEU A CA 1
ATOM 2224 C C . LEU A 1 278 ? -16.727 0.793 20.192 1.00 81.94 278 LEU A C 1
ATOM 2226 O O . LEU A 1 278 ? -17.228 -0.328 20.139 1.00 81.94 278 LEU A O 1
ATOM 2230 N N . LEU A 1 279 ? -16.535 1.409 21.361 1.00 85.00 279 LEU A N 1
ATOM 2231 C CA . LEU A 1 279 ? -16.920 0.786 22.625 1.00 85.00 279 LEU A CA 1
ATOM 2232 C C . LEU A 1 279 ? -18.441 0.599 22.743 1.00 85.00 279 LEU A C 1
ATOM 2234 O O . LEU A 1 279 ? -18.864 -0.324 23.428 1.00 85.00 279 LEU A O 1
ATOM 2238 N N . ASP A 1 280 ? -19.269 1.447 22.118 1.00 84.69 280 ASP A N 1
ATOM 2239 C CA . ASP A 1 280 ? -20.742 1.353 22.193 1.00 84.69 280 ASP A CA 1
ATOM 2240 C C . ASP A 1 280 ? -21.199 0.150 21.379 1.00 84.69 280 ASP A C 1
ATOM 2242 O O . ASP A 1 280 ? -22.006 -0.660 21.842 1.00 84.69 280 ASP A O 1
ATOM 2246 N N . ALA A 1 281 ? -20.615 -0.003 20.191 1.00 84.06 281 ALA A N 1
ATOM 2247 C CA . ALA A 1 281 ? -20.836 -1.165 19.357 1.00 84.06 281 ALA A CA 1
ATOM 2248 C C . ALA A 1 281 ? -20.403 -2.447 20.081 1.00 84.06 281 ALA A C 1
ATOM 2250 O O . ALA A 1 281 ? -21.209 -3.363 20.238 1.00 84.06 281 ALA A O 1
ATOM 2251 N N . LEU A 1 282 ? -19.183 -2.494 20.623 1.00 85.19 282 LEU A N 1
ATOM 2252 C CA . LEU A 1 282 ? -18.673 -3.679 21.319 1.00 85.19 282 LEU A CA 1
ATOM 2253 C C . LEU A 1 282 ? -19.454 -4.021 22.596 1.00 85.19 282 LEU A C 1
ATOM 2255 O O . LEU A 1 282 ? -19.669 -5.200 22.860 1.00 85.19 282 LEU A O 1
ATOM 2259 N N . GLU A 1 283 ? -19.927 -3.038 23.369 1.00 83.50 283 GLU A N 1
ATOM 2260 C CA . GLU A 1 283 ? -20.783 -3.296 24.540 1.00 83.50 283 GLU A CA 1
ATOM 2261 C C . GLU A 1 283 ? -22.113 -3.957 24.159 1.00 83.50 283 GLU A C 1
ATOM 2263 O O . GLU A 1 283 ? -22.642 -4.744 24.942 1.00 83.50 283 GLU A O 1
ATOM 2268 N N . SER A 1 284 ? -22.642 -3.693 22.959 1.00 85.25 284 SER A N 1
ATOM 2269 C CA . SER A 1 284 ? -23.865 -4.356 22.491 1.00 85.25 284 SER A CA 1
ATOM 2270 C C . SER A 1 284 ? -23.676 -5.863 22.259 1.00 85.25 284 SER A C 1
ATOM 2272 O O . SER A 1 284 ? -24.614 -6.635 22.460 1.00 85.25 284 SER A O 1
ATOM 2274 N N . TYR A 1 285 ? -22.457 -6.289 21.908 1.00 83.81 285 TYR A N 1
ATOM 2275 C CA . TYR A 1 285 ? -22.098 -7.696 21.700 1.00 83.81 285 TYR A CA 1
ATOM 2276 C C . TYR A 1 285 ? -21.526 -8.361 22.958 1.00 83.81 285 TYR A C 1
ATOM 2278 O O . TYR A 1 285 ? -21.762 -9.545 23.194 1.00 83.81 285 TYR A O 1
ATOM 2286 N N . PHE A 1 286 ? -20.804 -7.603 23.787 1.00 84.56 286 PHE A N 1
ATOM 2287 C CA . PHE A 1 286 ? -20.107 -8.090 24.978 1.00 84.56 286 PHE A CA 1
ATOM 2288 C C . PHE A 1 286 ? -20.516 -7.304 26.237 1.00 84.56 286 PHE A C 1
ATOM 2290 O O . PHE A 1 286 ? -19.659 -6.714 26.905 1.00 84.56 286 PHE A O 1
ATOM 2297 N N . PRO A 1 287 ? -21.810 -7.312 26.613 1.00 81.62 287 PRO A N 1
ATOM 2298 C CA . PRO A 1 287 ? -22.349 -6.442 27.661 1.00 81.62 287 PRO A CA 1
ATOM 2299 C C . PRO A 1 287 ? -21.762 -6.705 29.047 1.00 81.62 287 PRO A C 1
ATOM 2301 O O . PRO A 1 287 ? -21.836 -5.832 29.905 1.00 81.62 287 PRO A O 1
ATOM 2304 N N . GLU A 1 288 ? -21.154 -7.871 29.278 1.00 80.88 288 GLU A N 1
ATOM 2305 C CA . GLU A 1 288 ? -20.535 -8.232 30.558 1.00 80.88 288 GLU A CA 1
ATOM 2306 C C . GLU A 1 288 ? -19.007 -8.162 30.568 1.00 80.88 288 GLU A C 1
ATOM 2308 O O . GLU A 1 288 ? -18.392 -8.497 31.579 1.00 80.88 288 GLU A O 1
ATOM 2313 N N . ASN A 1 289 ? -18.363 -7.686 29.495 1.00 81.00 289 ASN A N 1
ATOM 2314 C CA . ASN A 1 289 ? -16.906 -7.596 29.479 1.00 81.00 289 ASN A CA 1
ATOM 2315 C C . ASN A 1 289 ? -16.407 -6.465 30.417 1.00 81.00 289 ASN A C 1
ATOM 2317 O O . ASN A 1 289 ? -16.715 -5.288 30.196 1.00 81.00 289 ASN A O 1
ATOM 2321 N N . PRO A 1 290 ? -15.604 -6.779 31.454 1.00 78.81 290 PRO A N 1
ATOM 2322 C CA . PRO A 1 290 ? -15.159 -5.787 32.431 1.00 78.81 290 PRO A CA 1
ATOM 2323 C C . PRO A 1 290 ? -14.119 -4.805 31.869 1.00 78.81 290 PRO A C 1
ATOM 2325 O O . PRO A 1 290 ? -14.026 -3.679 32.355 1.00 78.81 290 PRO A O 1
ATOM 2328 N N . GLN A 1 291 ? -13.351 -5.180 30.841 1.00 80.31 291 GLN A N 1
ATOM 2329 C CA . GLN A 1 291 ? -12.367 -4.284 30.226 1.00 80.31 291 GLN A CA 1
ATOM 2330 C C . GLN A 1 291 ? -13.037 -3.179 29.410 1.00 80.31 291 GLN A C 1
ATOM 2332 O O . GLN A 1 291 ? -12.626 -2.026 29.522 1.00 80.31 291 GLN A O 1
ATOM 2337 N N . LEU A 1 292 ? -14.102 -3.486 28.659 1.00 83.38 292 LEU A N 1
ATOM 2338 C CA . LEU A 1 292 ? -14.884 -2.463 27.948 1.00 83.38 292 LEU A CA 1
ATOM 2339 C C . LEU A 1 292 ? -15.458 -1.428 28.928 1.00 83.38 292 LEU A C 1
ATOM 2341 O O . LEU A 1 292 ? -15.264 -0.222 28.757 1.00 83.38 292 LEU A O 1
ATOM 2345 N N . LYS A 1 293 ? -16.054 -1.909 30.027 1.00 82.88 293 LYS A N 1
ATOM 2346 C CA . LYS A 1 293 ? -16.603 -1.068 31.101 1.00 82.88 293 LYS A CA 1
ATOM 2347 C C . LYS A 1 293 ? -15.519 -0.211 31.777 1.00 82.88 293 LYS A C 1
ATOM 2349 O O . LYS A 1 293 ? -15.747 0.963 32.074 1.00 82.88 293 LYS A O 1
ATOM 2354 N N . LEU A 1 294 ? -14.315 -0.757 31.977 1.00 80.94 294 LEU A N 1
ATOM 2355 C CA . LEU A 1 294 ? -13.173 -0.002 32.502 1.00 80.94 294 LEU A CA 1
ATOM 2356 C C . LEU A 1 294 ? -12.716 1.097 31.530 1.00 80.94 294 LEU A C 1
ATOM 2358 O O . LEU A 1 294 ? -12.471 2.227 31.956 1.00 80.94 294 LEU A O 1
ATOM 2362 N N . LEU A 1 295 ? -12.613 0.798 30.232 1.00 84.44 295 LEU A N 1
ATOM 2363 C CA . LEU A 1 295 ? -12.223 1.777 29.211 1.00 84.44 295 LEU A CA 1
ATOM 2364 C C . LEU A 1 295 ? -13.219 2.940 29.129 1.00 84.44 295 LEU A C 1
ATOM 2366 O O . LEU A 1 295 ? -12.798 4.096 29.096 1.00 84.44 295 LEU A O 1
ATOM 2370 N N . ARG A 1 296 ? -14.526 2.659 29.202 1.00 85.31 296 ARG A N 1
ATOM 2371 C CA . ARG A 1 296 ? -15.577 3.686 29.293 1.00 85.31 296 ARG A CA 1
ATOM 2372 C C . ARG A 1 296 ? -15.378 4.644 30.444 1.00 85.31 296 ARG A C 1
ATOM 2374 O O . ARG A 1 296 ? -15.460 5.858 30.276 1.00 85.31 296 ARG A O 1
ATOM 2381 N N . MET A 1 297 ? -15.113 4.088 31.617 1.00 83.56 297 MET A N 1
ATOM 2382 C CA . MET A 1 297 ? -14.878 4.877 32.812 1.00 83.56 297 MET A CA 1
ATOM 2383 C C . MET A 1 297 ? -13.651 5.786 32.627 1.00 83.56 297 MET A C 1
ATOM 2385 O O . MET A 1 297 ? -13.690 6.953 33.014 1.00 83.56 297 MET A O 1
ATOM 2389 N N . LYS A 1 298 ? -12.583 5.300 31.979 1.00 82.81 298 LYS A N 1
ATOM 2390 C CA . LYS A 1 298 ? -11.401 6.124 31.670 1.00 82.81 298 LYS A CA 1
ATOM 2391 C C . LYS A 1 298 ? -11.714 7.261 30.694 1.00 82.81 298 LYS A C 1
ATOM 2393 O O . LYS A 1 298 ? -11.273 8.382 30.938 1.00 82.81 298 LYS A O 1
ATOM 2398 N N . ILE A 1 299 ? -12.505 7.000 29.653 1.00 83.25 299 ILE A N 1
ATOM 2399 C CA . ILE A 1 299 ? -12.954 8.031 28.704 1.00 83.25 299 ILE A CA 1
ATOM 2400 C C . ILE A 1 299 ? -13.782 9.097 29.421 1.00 83.25 299 ILE A C 1
ATOM 2402 O O . ILE A 1 299 ? -13.401 10.265 29.406 1.00 83.25 299 ILE A O 1
ATOM 2406 N N . ALA A 1 300 ? -14.831 8.699 30.144 1.00 83.12 300 ALA A N 1
ATOM 2407 C CA . ALA A 1 300 ? -15.703 9.635 30.852 1.00 83.12 300 ALA A CA 1
ATOM 2408 C C . ALA A 1 300 ? -14.937 10.505 31.863 1.00 83.12 300 ALA A C 1
ATOM 2410 O O . ALA A 1 300 ? -15.218 11.694 32.018 1.00 83.12 300 ALA A O 1
ATOM 2411 N N . ARG A 1 301 ? -13.918 9.933 32.523 1.00 82.38 301 ARG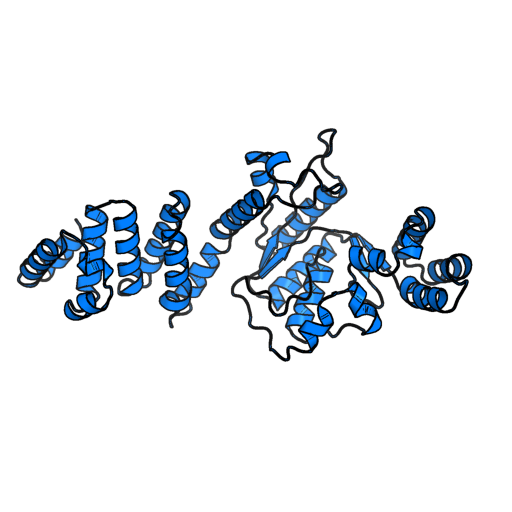 A N 1
ATOM 2412 C CA . ARG A 1 301 ? -13.004 10.688 33.390 1.00 82.38 301 ARG A CA 1
ATOM 2413 C C . ARG A 1 301 ? -12.195 11.716 32.602 1.00 82.38 301 ARG A C 1
ATOM 2415 O O . ARG A 1 301 ? -12.058 12.842 33.070 1.00 82.38 301 ARG A O 1
ATOM 2422 N N . SER A 1 302 ? -11.642 11.333 31.451 1.00 79.62 302 SER A N 1
ATOM 2423 C CA . SER A 1 302 ? -10.839 12.229 30.608 1.00 79.62 302 SER A CA 1
ATOM 2424 C C . SER A 1 302 ? -11.655 13.399 30.048 1.00 79.62 302 SER A C 1
ATOM 2426 O O . SER A 1 302 ? -11.144 14.510 29.956 1.00 79.62 302 SER A O 1
ATOM 2428 N N . GLU A 1 303 ? -12.942 13.173 29.778 1.00 81.62 303 GLU A N 1
ATOM 2429 C CA . GLU A 1 303 ? -13.895 14.195 29.335 1.00 81.62 303 GLU A CA 1
ATOM 2430 C C . GLU A 1 303 ? -14.392 15.097 30.478 1.00 81.62 303 GLU A C 1
ATOM 2432 O O . GLU A 1 303 ? -15.058 16.102 30.231 1.00 81.62 303 GLU A O 1
ATOM 2437 N N . GLY A 1 304 ? -14.114 14.742 31.739 1.00 82.62 304 GLY A N 1
ATOM 2438 C CA . GLY A 1 304 ? -14.685 15.420 32.906 1.00 82.62 304 GLY A CA 1
ATOM 2439 C C . GLY A 1 304 ? -16.202 15.228 33.047 1.00 82.62 304 GLY A C 1
ATOM 2440 O O . GLY A 1 304 ? -16.865 16.034 33.697 1.00 82.62 304 GLY A O 1
ATOM 2441 N N . ASN A 1 305 ? -16.765 14.179 32.440 1.00 85.44 305 ASN A N 1
ATOM 2442 C CA . ASN A 1 305 ? -18.195 13.887 32.453 1.00 85.44 305 ASN A CA 1
ATOM 2443 C C . ASN A 1 305 ? -18.554 13.027 33.676 1.00 85.44 305 ASN A C 1
ATOM 2445 O O . ASN A 1 305 ? -18.552 11.796 33.608 1.00 85.44 305 ASN A O 1
ATOM 2449 N N . GLU A 1 306 ? -18.840 13.675 34.812 1.00 84.50 306 GLU A N 1
ATOM 2450 C CA . GLU A 1 306 ? -19.108 12.987 36.087 1.00 84.50 306 GLU A CA 1
ATOM 2451 C C . GLU A 1 306 ? -20.288 12.004 36.013 1.00 84.50 306 GLU A C 1
ATOM 2453 O O . GLU A 1 306 ? -20.210 10.914 36.582 1.00 84.50 306 GLU A O 1
ATOM 2458 N N . ASP A 1 307 ? -21.347 12.336 35.272 1.00 83.94 307 ASP A N 1
ATOM 2459 C CA . ASP A 1 307 ? -22.518 11.465 35.119 1.00 83.94 307 ASP A CA 1
ATOM 2460 C C . ASP A 1 307 ? -22.176 10.198 34.326 1.00 83.94 307 ASP A C 1
ATOM 2462 O O . ASP A 1 307 ? -22.525 9.084 34.725 1.00 83.94 307 ASP A O 1
ATOM 2466 N N . ALA A 1 308 ? -21.457 10.344 33.207 1.00 81.69 308 ALA A N 1
ATOM 2467 C CA . ALA A 1 308 ? -20.996 9.198 32.426 1.00 81.69 308 ALA A CA 1
ATOM 2468 C C . ALA A 1 308 ? -19.999 8.342 33.218 1.00 81.69 308 ALA A C 1
ATOM 2470 O O . ALA A 1 308 ? -20.051 7.113 33.151 1.00 81.69 308 ALA A O 1
ATOM 2471 N N . LEU A 1 309 ? -19.141 8.984 34.014 1.00 82.94 309 LEU A N 1
ATOM 2472 C CA . LEU A 1 309 ? -18.167 8.316 34.867 1.00 82.94 309 LEU A CA 1
ATOM 2473 C C . LEU A 1 309 ? -18.858 7.465 35.938 1.00 82.94 309 LEU A C 1
ATOM 2475 O O . LEU A 1 309 ? -18.500 6.301 36.125 1.00 82.94 309 LEU A O 1
ATOM 2479 N N . LYS A 1 310 ? -19.885 8.020 36.590 1.00 84.25 310 LYS A N 1
ATOM 2480 C CA . LYS A 1 310 ? -20.698 7.314 37.584 1.00 84.25 310 LYS A CA 1
ATOM 2481 C C . LYS A 1 310 ? -21.440 6.125 36.970 1.00 84.25 310 LYS A C 1
ATOM 2483 O O . LYS A 1 310 ? -21.385 5.024 37.517 1.00 84.25 310 LYS A O 1
ATOM 2488 N N . ARG A 1 311 ? -22.075 6.308 35.804 1.00 82.69 311 ARG A N 1
ATOM 2489 C CA . ARG A 1 311 ? -22.751 5.219 35.071 1.00 82.69 311 ARG A CA 1
ATOM 2490 C C . ARG A 1 311 ? -21.798 4.086 34.707 1.00 82.69 311 ARG A C 1
ATOM 2492 O O . ARG A 1 311 ? -22.120 2.919 34.928 1.00 82.69 311 ARG A O 1
ATOM 2499 N N . ALA A 1 312 ? -20.623 4.417 34.172 1.00 79.25 312 ALA A N 1
ATOM 2500 C CA . ALA A 1 312 ? -19.611 3.427 33.815 1.00 79.25 312 ALA A CA 1
ATOM 2501 C C . ALA A 1 312 ? -19.111 2.661 35.052 1.00 79.25 312 ALA A C 1
ATOM 2503 O O . ALA A 1 312 ? -18.987 1.437 35.006 1.00 79.25 312 ALA A O 1
ATOM 2504 N N . PHE A 1 313 ? -18.901 3.359 36.175 1.00 82.06 313 PHE A N 1
ATOM 2505 C CA . PHE A 1 313 ? -18.535 2.736 37.447 1.00 82.06 313 PHE A CA 1
ATOM 2506 C C . PHE A 1 313 ? -19.597 1.740 37.932 1.00 82.06 313 PHE A C 1
ATOM 2508 O O . PHE A 1 313 ? -19.255 0.605 38.257 1.00 82.06 313 PHE A O 1
ATOM 2515 N N . PHE A 1 314 ? -20.880 2.114 37.931 1.00 82.50 314 PHE A N 1
ATOM 2516 C CA . PHE A 1 314 ? -21.964 1.211 38.334 1.00 82.50 314 PHE A CA 1
ATOM 2517 C C . PHE A 1 314 ? -22.086 -0.002 37.414 1.00 82.50 314 PHE A C 1
ATOM 2519 O O . PHE A 1 314 ? -22.180 -1.125 37.901 1.00 82.50 314 PHE A O 1
ATOM 2526 N N . ARG A 1 315 ? -21.993 0.188 36.092 1.00 79.06 315 ARG A N 1
ATOM 2527 C CA . ARG A 1 315 ? -21.967 -0.932 35.138 1.00 79.06 315 ARG A CA 1
ATOM 2528 C C . ARG A 1 315 ? -20.818 -1.892 35.424 1.00 79.06 315 ARG A C 1
ATOM 2530 O O . ARG A 1 315 ? -21.032 -3.101 35.402 1.00 79.06 315 ARG A O 1
ATOM 2537 N N . LEU A 1 316 ? -19.618 -1.369 35.688 1.00 76.44 316 LEU A N 1
ATOM 2538 C CA . LEU A 1 316 ? -18.439 -2.171 36.023 1.00 76.44 316 LEU A CA 1
ATOM 2539 C C . LEU A 1 316 ? -18.620 -2.918 37.353 1.00 76.44 316 LEU A C 1
ATOM 2541 O O . LEU A 1 316 ? -18.249 -4.084 37.442 1.00 76.44 316 LEU A O 1
ATOM 2545 N N . ALA A 1 317 ? -19.224 -2.269 38.351 1.00 76.50 317 ALA A N 1
ATOM 2546 C CA . ALA A 1 317 ? -19.520 -2.850 39.660 1.00 76.50 317 ALA A CA 1
ATOM 2547 C C . ALA A 1 317 ? -20.561 -3.964 39.636 1.00 76.50 317 ALA A C 1
ATOM 2549 O O . ALA A 1 317 ? -20.547 -4.819 40.509 1.00 76.50 317 ALA A O 1
ATOM 2550 N N . ILE A 1 318 ? -21.468 -3.929 38.664 1.00 74.38 318 ILE A N 1
ATOM 2551 C CA . ILE A 1 318 ? -22.477 -4.971 38.465 1.00 74.38 318 ILE A CA 1
ATOM 2552 C C . ILE A 1 318 ? -21.881 -6.145 37.671 1.00 74.38 318 ILE A C 1
ATOM 2554 O O . ILE A 1 318 ? -22.202 -7.296 37.947 1.00 74.38 318 ILE A O 1
ATOM 2558 N N . ALA A 1 319 ? -20.989 -5.866 36.711 1.00 68.44 319 ALA A N 1
ATOM 2559 C CA . ALA A 1 319 ? -20.319 -6.887 35.893 1.00 68.44 319 ALA A CA 1
ATOM 2560 C C . ALA A 1 319 ? -19.276 -7.696 36.667 1.00 68.44 319 ALA A C 1
ATOM 2562 O O . ALA A 1 319 ? -19.136 -8.903 36.489 1.00 68.44 319 ALA A O 1
ATOM 2563 N N . GLY A 1 320 ? -18.465 -6.989 37.453 1.00 62.91 320 GLY A N 1
ATOM 2564 C CA . GLY A 1 320 ? -17.426 -7.564 38.289 1.00 62.91 320 GLY A CA 1
ATOM 2565 C C . GLY A 1 320 ? -17.937 -7.683 39.710 1.00 62.91 320 GLY A C 1
ATOM 2566 O O . GLY A 1 320 ? -18.664 -6.821 40.181 1.00 62.91 320 GLY A O 1
ATOM 2567 N N . ASN A 1 321 ? -17.524 -8.711 40.445 1.00 59.44 321 ASN A N 1
ATOM 2568 C CA . ASN A 1 321 ? -17.767 -8.716 41.881 1.00 59.44 321 ASN A CA 1
ATOM 2569 C C . ASN A 1 321 ? -17.098 -7.462 42.489 1.00 59.44 321 ASN A C 1
ATOM 2571 O O . ASN A 1 321 ? -15.974 -7.122 42.117 1.00 59.44 321 ASN A O 1
ATOM 2575 N N . LEU A 1 322 ? -17.741 -6.762 43.429 1.00 55.84 322 LEU A N 1
ATOM 2576 C CA . LEU A 1 322 ? -17.214 -5.529 44.047 1.00 55.84 322 LEU A CA 1
ATOM 2577 C C . LEU A 1 322 ? -15.785 -5.698 44.623 1.00 55.84 322 LEU A C 1
ATOM 2579 O O . LEU A 1 322 ? -15.036 -4.729 44.784 1.00 55.84 322 LEU A O 1
ATOM 2583 N N . ALA A 1 323 ? -15.405 -6.938 44.950 1.00 52.69 323 ALA A N 1
ATOM 2584 C CA . ALA A 1 323 ? -14.055 -7.324 45.353 1.00 52.69 323 ALA A CA 1
ATOM 2585 C C . ALA A 1 323 ? -13.016 -7.206 44.216 1.00 52.69 323 ALA A C 1
ATOM 2587 O O . ALA A 1 323 ? -11.893 -6.764 44.468 1.00 52.69 323 ALA A O 1
ATOM 2588 N N . ASP A 1 324 ? -13.402 -7.520 42.979 1.00 53.66 324 ASP A N 1
ATOM 2589 C CA . ASP A 1 324 ? -12.555 -7.460 41.784 1.00 53.66 324 ASP A CA 1
ATOM 2590 C C . ASP A 1 324 ? -12.350 -6.018 41.310 1.00 53.66 324 ASP A C 1
ATOM 2592 O O . ASP A 1 324 ? -11.257 -5.665 40.881 1.00 53.66 324 ASP A O 1
ATOM 2596 N N . LEU A 1 325 ? -13.329 -5.127 41.509 1.00 54.81 325 LEU A N 1
ATOM 2597 C CA . LEU A 1 325 ? -13.199 -3.682 41.248 1.00 54.81 325 LEU A CA 1
ATOM 2598 C C . LEU A 1 325 ? -11.999 -3.038 41.960 1.00 54.81 325 LEU A C 1
ATOM 2600 O O . LEU A 1 325 ? -11.325 -2.165 41.414 1.00 54.81 325 LEU A O 1
ATOM 2604 N N . LYS A 1 326 ? -11.705 -3.479 43.190 1.00 49.62 326 LYS A N 1
ATOM 2605 C CA . LYS A 1 326 ? -10.534 -3.016 43.951 1.00 49.62 326 LYS A CA 1
ATOM 2606 C C . LYS A 1 326 ? -9.220 -3.548 43.378 1.00 49.62 326 LYS A C 1
ATOM 2608 O O . LYS A 1 326 ? -8.180 -2.935 43.634 1.00 49.62 326 LYS A O 1
ATOM 2613 N N . ALA A 1 327 ? -9.255 -4.674 42.672 1.00 48.44 327 ALA A N 1
ATOM 2614 C CA . ALA A 1 327 ? -8.112 -5.267 41.986 1.00 48.44 327 ALA A CA 1
ATOM 2615 C C . ALA A 1 327 ? -7.942 -4.731 40.551 1.00 48.44 327 ALA A C 1
ATOM 2617 O O . ALA A 1 327 ? -6.824 -4.742 40.044 1.00 48.44 327 ALA A O 1
ATOM 2618 N N . LEU A 1 328 ? -9.020 -4.240 39.928 1.00 53.88 328 LEU A N 1
ATOM 2619 C CA . LEU A 1 328 ? -9.086 -3.925 38.499 1.00 53.88 328 LEU A CA 1
ATOM 2620 C C . LEU A 1 328 ? -8.324 -2.662 38.083 1.00 53.88 328 LEU A C 1
ATOM 2622 O O . LEU A 1 328 ? -7.838 -2.625 36.956 1.00 53.88 328 LEU A O 1
ATOM 2626 N N . ASP A 1 329 ? -8.167 -1.655 38.952 1.00 62.53 329 ASP A N 1
ATOM 2627 C CA . ASP A 1 329 ? -7.262 -0.539 38.648 1.00 62.53 329 ASP A CA 1
ATOM 2628 C C . ASP A 1 329 ? -6.909 0.325 39.869 1.00 62.53 329 ASP A C 1
ATOM 2630 O O . ASP A 1 329 ? -7.771 0.683 40.679 1.00 62.53 329 ASP A O 1
ATOM 2634 N N . SER A 1 330 ? -5.643 0.734 39.986 1.00 66.19 330 SER A N 1
ATOM 2635 C CA . SER A 1 330 ? -5.212 1.693 41.016 1.00 66.19 330 SER A CA 1
ATOM 2636 C C . SER A 1 330 ? -5.822 3.081 40.786 1.00 66.19 330 SER A C 1
ATOM 2638 O O . SER A 1 330 ? -6.046 3.823 41.741 1.00 66.19 330 SER A O 1
ATOM 2640 N N . GLU A 1 331 ? -6.170 3.404 39.539 1.00 63.16 331 GLU A N 1
ATOM 2641 C CA . GLU A 1 331 ? -6.771 4.678 39.149 1.00 63.16 331 GLU A CA 1
ATOM 2642 C C . GLU A 1 331 ? -8.205 4.861 39.661 1.00 63.16 331 GLU A C 1
ATOM 2644 O O . GLU A 1 331 ? -8.563 5.988 40.010 1.00 63.16 331 GLU A O 1
ATOM 2649 N N . ILE A 1 332 ? -9.006 3.790 39.784 1.00 67.88 332 ILE A N 1
ATOM 2650 C CA . ILE A 1 332 ? -10.365 3.848 40.366 1.00 67.88 332 ILE A CA 1
ATOM 2651 C C . ILE A 1 332 ? -10.293 4.370 41.800 1.00 67.88 332 ILE A C 1
ATOM 2653 O O . ILE A 1 332 ? -11.066 5.238 42.194 1.00 67.88 332 ILE A O 1
ATOM 2657 N N . ARG A 1 333 ? -9.297 3.905 42.563 1.00 69.06 333 ARG A N 1
ATOM 2658 C CA . ARG A 1 333 ? -9.078 4.287 43.968 1.00 69.06 333 ARG A CA 1
ATOM 2659 C C . ARG A 1 333 ? -8.741 5.765 44.156 1.00 69.06 333 ARG A C 1
ATOM 2661 O O . ARG A 1 333 ? -8.781 6.249 45.280 1.00 69.06 333 ARG A O 1
ATOM 2668 N N . THR A 1 334 ? -8.386 6.464 43.080 1.00 72.62 334 THR A N 1
ATOM 2669 C CA . THR A 1 334 ? -8.080 7.900 43.114 1.00 72.62 334 THR A CA 1
ATOM 2670 C C . THR A 1 334 ? -9.296 8.782 42.846 1.00 72.62 334 THR A C 1
ATOM 2672 O O . THR A 1 334 ? -9.160 10.002 42.896 1.00 72.62 334 THR A O 1
ATOM 2675 N N . LEU A 1 335 ? -10.466 8.202 42.548 1.00 75.81 335 LEU A N 1
ATOM 2676 C CA . LEU A 1 335 ? -11.691 8.966 42.334 1.00 75.81 335 LEU A CA 1
ATOM 2677 C C . LEU A 1 335 ? -12.174 9.570 43.666 1.00 75.81 335 LEU A C 1
ATOM 2679 O O . LEU A 1 335 ? -12.495 8.814 44.585 1.00 75.81 335 LEU A O 1
ATOM 2683 N N . PRO A 1 336 ? -12.270 10.908 43.787 1.00 78.62 336 PRO A N 1
ATOM 2684 C CA . PRO A 1 336 ? -12.706 11.563 45.024 1.00 78.62 336 PRO A CA 1
ATOM 2685 C C . PRO A 1 336 ? -14.098 11.125 45.496 1.00 78.62 336 PRO A C 1
ATOM 2687 O O . PRO A 1 336 ? -14.377 11.114 46.691 1.00 78.62 336 PRO A O 1
ATOM 2690 N N . GLN A 1 337 ? -14.971 10.767 44.553 1.00 82.81 337 GLN A N 1
ATOM 2691 C CA . GLN A 1 337 ? -16.363 10.390 44.787 1.00 82.81 337 GLN A CA 1
ATOM 2692 C C . GLN A 1 337 ? -16.552 8.880 45.033 1.00 82.81 337 GLN A C 1
ATOM 2694 O O . GLN A 1 337 ? -17.682 8.444 45.255 1.00 82.81 337 GLN A O 1
ATOM 2699 N N . LEU A 1 338 ? -15.477 8.078 45.007 1.00 78.50 338 LEU A N 1
ATOM 2700 C CA . LEU A 1 338 ? -15.560 6.612 45.034 1.00 78.50 338 LEU A CA 1
ATOM 2701 C C . LEU A 1 338 ? -16.321 6.079 46.251 1.00 78.50 338 LEU A C 1
ATOM 2703 O O . LEU A 1 338 ? -17.205 5.240 46.096 1.00 78.50 338 LEU A O 1
ATOM 2707 N N . ASP A 1 339 ? -15.991 6.564 47.449 1.00 77.88 339 ASP A N 1
ATOM 2708 C CA . ASP A 1 339 ? -16.616 6.085 48.686 1.00 77.88 339 ASP A CA 1
ATOM 2709 C C . ASP A 1 339 ? -18.126 6.363 48.692 1.00 77.88 339 ASP A C 1
ATOM 2711 O O . ASP A 1 339 ? -18.914 5.502 49.079 1.00 77.88 339 ASP A O 1
ATOM 2715 N N . ALA A 1 340 ? -18.543 7.528 48.184 1.00 84.62 340 ALA A N 1
ATOM 27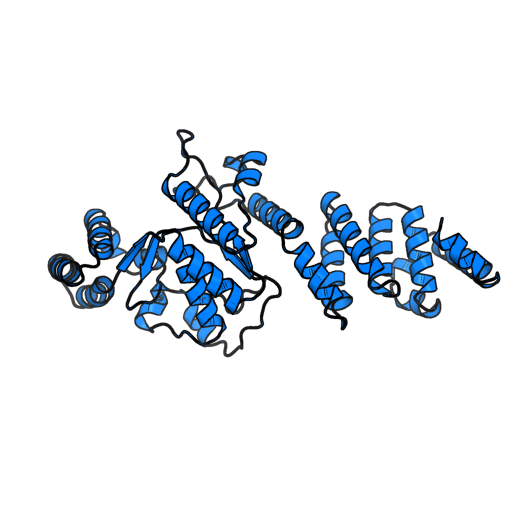16 C CA . ALA A 1 340 ? -19.956 7.876 48.063 1.00 84.62 340 ALA A CA 1
ATOM 2717 C C . ALA A 1 340 ? -20.691 6.954 47.076 1.00 84.62 340 ALA A C 1
ATOM 2719 O O . ALA A 1 340 ? -21.791 6.491 47.370 1.00 84.62 340 ALA A O 1
ATOM 2720 N N . TRP A 1 341 ? -20.082 6.645 45.928 1.00 85.12 341 TRP A N 1
ATOM 2721 C CA . TRP A 1 341 ? -20.680 5.750 44.932 1.00 85.12 341 TRP A CA 1
ATOM 2722 C C . TRP A 1 341 ? -20.741 4.293 45.401 1.00 85.12 341 TRP A C 1
ATOM 2724 O O . TRP A 1 341 ? -21.705 3.596 45.092 1.00 85.12 341 TRP A O 1
ATOM 2734 N N . ILE A 1 342 ? -19.753 3.825 46.172 1.00 77.06 342 ILE A N 1
ATOM 2735 C CA . ILE A 1 342 ? -19.781 2.488 46.784 1.00 77.06 342 ILE A CA 1
ATOM 2736 C C . ILE A 1 342 ? -20.937 2.370 47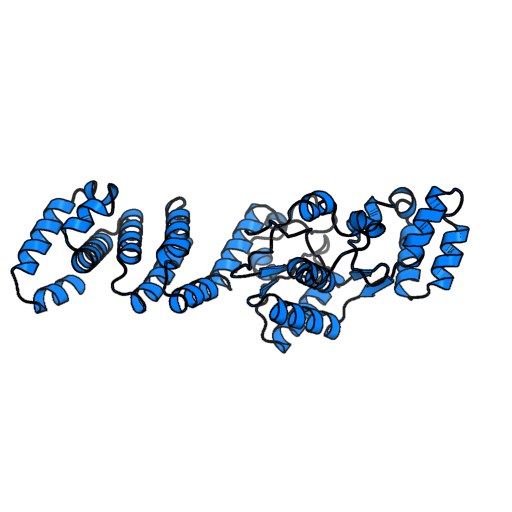.780 1.00 77.06 342 ILE A C 1
ATOM 2738 O O . ILE A 1 342 ? -21.639 1.360 47.779 1.00 77.06 342 ILE A O 1
ATOM 2742 N N . GLU A 1 343 ? -21.146 3.377 48.628 1.00 81.06 343 GLU A N 1
ATOM 2743 C CA . GLU A 1 343 ? -22.262 3.371 49.580 1.00 81.06 343 GLU A CA 1
ATOM 2744 C C . GLU A 1 343 ? -23.622 3.411 48.869 1.00 81.06 343 GLU A C 1
ATOM 2746 O O . GLU A 1 343 ? -24.547 2.709 49.274 1.00 81.06 343 GLU A O 1
ATOM 2751 N N . GLU A 1 344 ? -23.736 4.154 47.766 1.00 83.44 344 GLU A N 1
ATOM 2752 C CA . GLU A 1 344 ? -24.945 4.181 46.934 1.00 83.44 344 GLU A CA 1
ATOM 2753 C C . GLU A 1 344 ? -25.243 2.816 46.291 1.00 83.44 344 GLU A C 1
ATOM 2755 O O . GLU A 1 344 ? -26.378 2.346 46.362 1.00 83.44 344 GLU A O 1
ATOM 2760 N N . LEU A 1 345 ? -24.227 2.138 45.743 1.00 76.62 345 LEU A N 1
ATOM 2761 C CA . LEU A 1 345 ? -24.350 0.767 45.227 1.00 76.62 345 LEU A CA 1
ATOM 2762 C C . LEU A 1 345 ? -24.791 -0.219 46.309 1.00 76.62 345 LEU A C 1
ATOM 2764 O O . LEU A 1 345 ? -25.716 -0.993 46.090 1.00 76.62 345 LEU A O 1
ATOM 2768 N N . ARG A 1 346 ? -24.171 -0.177 47.494 1.00 75.25 346 ARG A N 1
ATOM 2769 C CA . ARG A 1 346 ? -24.529 -1.058 48.621 1.00 75.25 346 ARG A CA 1
ATOM 2770 C C . ARG A 1 346 ? -25.964 -0.843 49.082 1.00 75.25 346 ARG A C 1
ATOM 2772 O O . ARG A 1 346 ? -26.668 -1.804 49.385 1.00 75.25 346 ARG A O 1
ATOM 2779 N N . ALA A 1 347 ? -26.396 0.415 49.145 1.00 77.94 347 ALA A N 1
ATOM 2780 C CA . ALA A 1 347 ? -27.773 0.752 49.476 1.00 77.94 347 ALA A CA 1
ATOM 2781 C C . ALA A 1 347 ? -28.756 0.218 48.421 1.00 77.94 347 ALA A C 1
ATOM 2783 O O . ALA A 1 347 ? -29.872 -0.163 48.767 1.00 77.94 347 ALA A O 1
ATOM 2784 N N . ALA A 1 348 ? -28.335 0.160 47.157 1.00 72.19 348 ALA A N 1
ATOM 2785 C CA . ALA A 1 348 ? -29.134 -0.352 46.057 1.00 72.19 348 ALA A CA 1
ATOM 2786 C C . ALA A 1 348 ? -29.176 -1.880 45.964 1.00 72.19 348 ALA A C 1
ATOM 2788 O O . ALA A 1 348 ? -30.241 -2.413 45.697 1.00 72.19 348 ALA A O 1
ATOM 2789 N N . GLU A 1 349 ? -28.072 -2.586 46.232 1.00 65.81 349 GLU A N 1
ATOM 2790 C CA . GLU A 1 349 ? -28.043 -4.057 46.337 1.00 65.81 349 GLU A CA 1
ATOM 2791 C C . GLU A 1 349 ? -28.907 -4.570 47.500 1.00 65.81 349 GLU A C 1
ATOM 2793 O O . GLU A 1 349 ? -29.428 -5.683 47.461 1.00 65.81 349 GLU A O 1
ATOM 2798 N N . ALA A 1 350 ? -29.091 -3.754 48.543 1.00 61.72 350 ALA A N 1
ATOM 2799 C CA . ALA A 1 350 ? -30.021 -4.041 49.633 1.00 61.72 350 ALA A CA 1
ATOM 2800 C C . ALA A 1 350 ? -31.507 -3.908 49.223 1.00 61.72 350 ALA A C 1
ATOM 2802 O O . ALA A 1 350 ? -32.393 -4.253 50.010 1.00 61.72 350 ALA A O 1
ATOM 2803 N N . LEU A 1 351 ? -31.787 -3.410 48.014 1.00 51.34 351 LEU A N 1
ATOM 2804 C CA . LEU A 1 351 ? -33.111 -3.227 47.421 1.00 51.34 351 LEU A CA 1
ATOM 2805 C C . LEU A 1 351 ? -33.247 -4.150 46.187 1.00 51.34 351 LEU A C 1
ATOM 2807 O O . LEU A 1 351 ? -32.267 -4.489 45.540 1.00 51.34 351 LEU A O 1
ATOM 2811 N N . SER A 1 352 ? -34.462 -4.619 45.883 1.00 54.94 352 SER A N 1
ATOM 2812 C CA . SER A 1 352 ? -34.732 -5.662 44.867 1.00 54.94 352 SER A CA 1
ATOM 2813 C C . SER A 1 352 ? -34.187 -5.358 43.459 1.00 54.94 352 SER A C 1
ATOM 2815 O O . SER A 1 352 ? -34.011 -4.187 43.124 1.00 54.94 352 SER A O 1
ATOM 2817 N N . ASP A 1 353 ? -34.067 -6.392 42.610 1.00 54.75 353 ASP A N 1
ATOM 2818 C CA . ASP A 1 353 ? -33.545 -6.368 41.223 1.00 54.75 353 ASP A CA 1
ATOM 2819 C C . ASP A 1 353 ? -34.019 -5.182 40.347 1.00 54.75 353 ASP A C 1
ATOM 2821 O O . ASP A 1 353 ? -33.236 -4.633 39.570 1.00 54.75 353 ASP A O 1
ATOM 2825 N N . ASP A 1 354 ? -35.259 -4.705 40.516 1.00 53.84 354 ASP A N 1
ATOM 2826 C CA . ASP A 1 354 ? -35.799 -3.524 39.812 1.00 53.84 354 ASP A CA 1
ATOM 2827 C C . ASP A 1 354 ? -35.001 -2.222 40.066 1.00 53.84 354 ASP A C 1
ATOM 2829 O O . ASP A 1 354 ? -34.963 -1.319 39.225 1.00 53.84 354 ASP A O 1
ATOM 2833 N N . THR A 1 355 ? -34.324 -2.114 41.212 1.00 55.91 355 THR A N 1
ATOM 2834 C CA . THR A 1 355 ? -33.547 -0.928 41.622 1.00 55.91 355 THR A CA 1
ATOM 2835 C C . THR A 1 355 ? -32.216 -0.835 40.876 1.00 55.91 355 THR A C 1
ATOM 2837 O O . THR A 1 355 ? -31.758 0.261 40.547 1.00 55.91 355 THR A O 1
ATOM 2840 N N . VAL A 1 356 ? -31.621 -1.985 40.547 1.00 53.19 356 VAL A N 1
ATOM 2841 C CA . VAL A 1 356 ? -30.391 -2.075 39.749 1.00 53.19 356 VAL A CA 1
ATOM 2842 C C . VAL A 1 356 ? -30.666 -1.607 38.318 1.00 53.19 356 VAL A C 1
ATOM 2844 O O . VAL A 1 356 ? -29.910 -0.804 37.771 1.00 53.19 356 VAL A O 1
ATOM 2847 N N . GLY A 1 357 ? -31.807 -2.006 37.745 1.00 52.38 357 GLY A N 1
ATOM 2848 C CA . GLY A 1 357 ? -32.269 -1.503 36.447 1.00 52.38 357 GLY A CA 1
ATOM 2849 C C . GLY A 1 357 ? -32.513 0.012 36.440 1.00 52.38 357 GLY A C 1
ATOM 2850 O O . GLY A 1 357 ? -32.149 0.695 35.482 1.00 52.38 357 GLY A O 1
ATOM 2851 N N . TRP A 1 358 ? -33.059 0.566 37.529 1.00 57.28 358 TRP A N 1
ATOM 2852 C CA . TRP A 1 358 ? -33.259 2.012 37.672 1.00 57.28 358 TRP A CA 1
ATOM 2853 C C . TRP A 1 358 ? -31.938 2.798 37.736 1.00 57.28 358 TRP A C 1
ATOM 2855 O O . TRP A 1 358 ? -31.810 3.817 37.053 1.00 57.28 358 TRP A O 1
ATOM 2865 N N . LEU A 1 359 ? -30.936 2.318 38.481 1.00 55.16 359 LEU A N 1
ATOM 2866 C CA . LEU A 1 359 ? -29.609 2.951 38.564 1.00 55.16 359 LEU A CA 1
ATOM 2867 C C . LEU A 1 359 ? -28.842 2.940 37.243 1.00 55.16 359 LEU A C 1
ATOM 2869 O O . LEU A 1 359 ? -28.097 3.873 36.974 1.00 55.16 359 LEU A O 1
ATOM 2873 N N . LEU A 1 360 ? -29.036 1.915 36.413 1.00 50.75 360 LEU A N 1
ATOM 2874 C CA . LEU A 1 360 ? -28.429 1.827 35.082 1.00 50.75 360 LEU A CA 1
ATOM 2875 C C . LEU A 1 360 ? -29.077 2.770 34.049 1.00 50.75 360 LEU A C 1
ATOM 2877 O O . LEU A 1 360 ? -28.481 3.014 32.997 1.00 50.75 360 LEU A O 1
ATOM 2881 N N . SER A 1 361 ? -30.285 3.277 34.334 1.00 49.06 361 SER A N 1
ATOM 2882 C CA . SER A 1 361 ? -31.081 4.138 33.441 1.00 49.06 361 SER A CA 1
ATOM 2883 C C . SER A 1 361 ? -30.916 5.648 33.676 1.00 49.06 361 SER A C 1
ATOM 2885 O O . SER A 1 361 ? -31.379 6.445 32.860 1.00 49.06 361 SER A O 1
ATOM 2887 N N . ARG A 1 362 ? -30.274 6.040 34.783 1.00 47.97 362 ARG A N 1
ATOM 2888 C CA . ARG A 1 362 ? -29.867 7.417 35.105 1.00 47.97 362 ARG A CA 1
ATOM 2889 C C . ARG A 1 362 ? -28.381 7.578 34.830 1.00 47.97 362 ARG A C 1
ATOM 2891 O O . ARG A 1 362 ? -27.974 8.645 34.315 1.00 47.97 362 ARG A O 1
#

Sequence (362 aa):
MNMKRVYGYSHTSAEAVQQMNFLHGTFKPNEDLLPLISPRWQELNQQNDEHTPSDVYVVEICSAKQATIDGQSVQLNYLKRRYRDFFSDPERDRMCFRLAAGADEEALGTWLDEVWSANETQHKDSSILRQLRVRQANLDMVRDDMVRLQDGLGEVLFVTHVNARDGNGNVLTGRDALIKTVTQAAQQIGARLYNPTALMEKVGQTQAIEDHSAGLAHFTESFSQRVLEDWYEFAIHDIIENYIINTPDDAIERIVVPHAKAFLATPDPEHVAYITTLLDALESYFPENPQLKLLRMKIARSEGNEDALKRAFFRLAIAGNLADLKALDSEIRTLPQLDAWIEELRAAEALSDDTVGWLLSR